Protein AF-A0A1D1ZAL2-F1 (afdb_monomer_lite)

Structure (mmCIF, N/CA/C/O backbone):
data_AF-A0A1D1ZAL2-F1
#
_entry.id   AF-A0A1D1ZAL2-F1
#
loop_
_atom_site.group_PDB
_atom_site.id
_atom_site.type_symbol
_atom_site.label_atom_id
_atom_site.label_alt_id
_atom_site.label_comp_id
_atom_site.label_asym_id
_atom_site.label_entity_id
_atom_site.label_seq_id
_atom_site.pdbx_PDB_ins_code
_atom_site.Cartn_x
_atom_site.Cartn_y
_atom_site.Cartn_z
_atom_site.occupancy
_atom_site.B_iso_or_equiv
_atom_site.auth_seq_id
_atom_site.auth_comp_id
_atom_site.auth_asym_id
_atom_site.auth_atom_id
_atom_site.pdbx_PDB_model_num
ATOM 1 N N . VAL A 1 1 ? 19.089 18.906 -3.669 1.00 56.62 1 VAL A N 1
ATOM 2 C CA . VAL A 1 1 ? 17.842 19.630 -3.315 1.00 56.62 1 VAL A CA 1
ATOM 3 C C . VAL A 1 1 ? 17.630 19.454 -1.830 1.00 56.62 1 VAL A C 1
ATOM 5 O O . VAL A 1 1 ? 17.664 18.319 -1.384 1.00 56.62 1 VAL A O 1
ATOM 8 N N . ASP A 1 2 ? 17.483 20.554 -1.100 1.00 81.75 2 ASP A N 1
ATOM 9 C CA . ASP A 1 2 ? 17.403 20.577 0.362 1.00 81.75 2 ASP A CA 1
ATOM 10 C C . ASP A 1 2 ? 16.220 19.732 0.877 1.00 81.75 2 ASP A C 1
ATOM 12 O O . ASP A 1 2 ? 15.055 20.004 0.561 1.00 81.75 2 ASP A O 1
ATOM 16 N N . GLU A 1 3 ? 16.528 18.649 1.591 1.00 82.50 3 GLU A N 1
ATOM 17 C CA . GLU A 1 3 ? 15.567 17.622 2.006 1.00 82.50 3 GLU A CA 1
ATOM 18 C C . GLU A 1 3 ? 14.551 18.170 3.013 1.00 82.50 3 GLU A C 1
ATOM 20 O O . GLU A 1 3 ? 13.352 17.895 2.911 1.00 82.50 3 GLU A O 1
ATOM 25 N N . ARG A 1 4 ? 15.002 19.064 3.894 1.00 83.44 4 ARG A N 1
ATOM 26 C CA . ARG A 1 4 ? 14.154 19.756 4.865 1.00 83.44 4 ARG A CA 1
ATOM 27 C C . ARG A 1 4 ? 13.119 20.644 4.179 1.00 83.44 4 ARG A C 1
ATOM 29 O O . ARG A 1 4 ? 11.955 20.693 4.572 1.00 83.44 4 ARG A O 1
ATOM 36 N N . ARG A 1 5 ? 13.511 21.307 3.087 1.00 79.12 5 ARG A N 1
ATOM 37 C CA . ARG A 1 5 ? 12.601 22.146 2.292 1.00 79.12 5 ARG A CA 1
ATOM 38 C C . ARG A 1 5 ? 11.545 21.313 1.564 1.00 79.12 5 ARG A C 1
ATOM 40 O O . ARG A 1 5 ? 10.423 21.782 1.385 1.00 79.12 5 ARG A O 1
ATOM 47 N N . ARG A 1 6 ? 11.884 20.088 1.147 1.00 80.62 6 ARG A N 1
ATOM 48 C CA . ARG A 1 6 ? 10.910 19.133 0.592 1.00 80.62 6 ARG A CA 1
ATOM 49 C C . ARG A 1 6 ? 9.926 18.668 1.667 1.00 80.62 6 ARG A C 1
ATOM 51 O O . ARG A 1 6 ? 8.725 18.731 1.420 1.00 80.62 6 ARG A O 1
ATOM 58 N N . ALA A 1 7 ? 10.415 18.320 2.859 1.00 83.62 7 ALA A N 1
ATOM 59 C CA . ALA A 1 7 ? 9.575 17.912 3.988 1.00 83.62 7 ALA A CA 1
ATOM 60 C C . ALA A 1 7 ? 8.588 19.016 4.400 1.00 83.62 7 ALA A C 1
ATOM 62 O O . ALA A 1 7 ? 7.396 18.760 4.549 1.00 83.62 7 ALA A O 1
ATOM 63 N N . ALA A 1 8 ? 9.044 20.269 4.473 1.00 83.94 8 ALA A N 1
ATOM 64 C CA . ALA A 1 8 ? 8.179 21.408 4.781 1.00 83.94 8 ALA A CA 1
ATOM 65 C C . ALA A 1 8 ? 7.080 21.631 3.723 1.00 83.94 8 ALA A C 1
ATOM 67 O O . ALA A 1 8 ? 5.925 21.886 4.068 1.00 83.94 8 ALA A O 1
ATOM 68 N N . LYS A 1 9 ? 7.417 21.499 2.430 1.00 83.12 9 LYS A N 1
ATOM 69 C CA . LYS A 1 9 ? 6.430 21.587 1.340 1.00 83.12 9 LYS A CA 1
ATOM 70 C C . LYS A 1 9 ? 5.388 20.474 1.424 1.00 83.12 9 LYS A C 1
ATOM 72 O O . LYS A 1 9 ? 4.209 20.750 1.229 1.00 83.12 9 LYS A O 1
ATOM 77 N N . PHE A 1 10 ? 5.818 19.255 1.744 1.00 88.38 10 PHE A N 1
ATOM 78 C CA . PHE A 1 10 ? 4.922 18.122 1.958 1.00 88.38 10 PHE A CA 1
ATOM 79 C C . PHE A 1 10 ? 3.934 18.401 3.096 1.00 88.38 10 PHE A C 1
ATOM 81 O O . PHE A 1 10 ? 2.729 18.338 2.877 1.00 88.38 10 PHE A O 1
ATOM 88 N N . VAL A 1 11 ? 4.420 18.810 4.276 1.00 87.38 11 VAL A N 1
ATOM 89 C CA . VAL A 1 11 ? 3.565 19.119 5.439 1.00 87.38 11 VAL A CA 1
ATOM 90 C C . VAL A 1 11 ? 2.537 20.207 5.119 1.00 87.38 11 VAL A C 1
ATOM 92 O O . VAL A 1 11 ? 1.382 20.111 5.532 1.00 87.38 11 VAL A O 1
ATOM 95 N N . TYR A 1 12 ? 2.929 21.235 4.361 1.00 85.88 12 TYR A N 1
ATOM 96 C CA . TYR A 1 12 ? 2.020 22.315 3.975 1.00 85.88 12 TYR A CA 1
ATOM 97 C C . TYR A 1 12 ? 0.866 21.841 3.076 1.00 85.88 12 TYR A C 1
ATOM 99 O O . TYR A 1 12 ? -0.247 22.360 3.207 1.00 85.88 12 TYR A O 1
ATOM 107 N N . GLY A 1 13 ? 1.134 20.856 2.210 1.00 84.69 13 GLY A N 1
ATOM 108 C CA . GLY A 1 13 ? 0.165 20.252 1.293 1.00 84.69 13 GLY A CA 1
ATOM 109 C C . GLY A 1 13 ? -0.825 19.281 1.945 1.00 84.69 13 GLY A C 1
ATOM 110 O O . GLY A 1 13 ? -1.781 18.872 1.297 1.00 84.69 13 GLY A O 1
ATOM 111 N N . LEU A 1 14 ? -0.640 18.922 3.220 1.00 86.88 14 LEU A N 1
ATOM 112 C CA . LEU A 1 14 ? -1.562 18.034 3.930 1.00 86.88 14 LEU A CA 1
ATOM 113 C C . LEU A 1 14 ? -2.869 18.735 4.323 1.00 86.88 14 LEU A C 1
ATOM 115 O O . LEU A 1 14 ? -2.926 19.953 4.525 1.00 86.88 14 LEU A O 1
ATOM 119 N N . SER A 1 15 ? -3.921 17.934 4.516 1.00 84.00 15 SER A N 1
ATOM 120 C CA . SER A 1 15 ? -5.225 18.414 4.981 1.00 84.00 15 SER A CA 1
ATOM 121 C C . SER A 1 15 ? -5.115 19.126 6.335 1.00 84.00 15 SER A C 1
ATOM 123 O O . SER A 1 15 ? -4.311 18.751 7.190 1.00 84.00 15 SER A O 1
ATOM 125 N N . GLY A 1 16 ? -5.951 20.145 6.574 1.00 78.62 16 GLY A N 1
ATOM 126 C CA . GLY A 1 16 ? -5.877 20.967 7.792 1.00 78.62 16 GLY A CA 1
ATOM 127 C C . GLY A 1 16 ? -5.951 20.168 9.103 1.00 78.62 16 GLY A C 1
ATOM 128 O O . GLY A 1 16 ? -5.283 20.525 10.072 1.00 78.62 16 GLY A O 1
ATOM 129 N N . ALA A 1 17 ? -6.696 19.057 9.114 1.00 82.25 17 ALA A N 1
ATOM 130 C CA . ALA A 1 17 ? -6.851 18.172 10.271 1.00 82.25 17 ALA A CA 1
ATOM 131 C C . ALA A 1 17 ? -5.573 17.390 10.633 1.00 82.25 17 ALA A C 1
ATOM 133 O O . ALA A 1 17 ? -5.344 17.078 11.806 1.00 82.25 17 ALA A O 1
ATOM 134 N N . ILE A 1 18 ? -4.747 17.071 9.634 1.00 84.06 18 ILE A N 1
ATOM 135 C CA . ILE A 1 18 ? -3.460 16.386 9.808 1.00 84.06 18 ILE A CA 1
ATOM 136 C C . ILE A 1 18 ? -2.362 17.429 10.019 1.00 84.06 18 ILE A C 1
ATOM 138 O O . ILE A 1 18 ? -1.632 17.379 11.009 1.00 84.06 18 ILE A O 1
ATOM 142 N N . ARG A 1 19 ? -2.313 18.441 9.145 1.00 86.50 19 ARG A N 1
ATOM 143 C CA . ARG A 1 19 ? -1.334 19.530 9.181 1.00 86.50 19 ARG A CA 1
ATOM 144 C C . ARG A 1 19 ? -1.294 20.223 10.537 1.00 86.50 19 ARG A C 1
ATOM 146 O O . ARG A 1 19 ? -0.210 20.454 11.052 1.00 86.50 19 ARG A O 1
ATOM 153 N N . GLY A 1 20 ? -2.447 20.519 11.142 1.00 83.75 20 GLY A N 1
ATOM 154 C CA . GLY A 1 20 ? -2.508 21.214 12.432 1.00 83.75 20 GLY A CA 1
ATOM 155 C C . GLY A 1 20 ? -1.797 20.488 13.581 1.00 83.75 20 GLY A C 1
ATOM 156 O O . GLY A 1 20 ? -1.353 21.144 14.517 1.00 83.75 20 GLY A O 1
ATOM 157 N N . ARG A 1 21 ? -1.657 19.158 13.507 1.00 84.19 21 ARG A N 1
ATOM 158 C CA . ARG A 1 21 ? -1.020 18.354 14.560 1.00 84.19 21 ARG A CA 1
ATOM 159 C C . ARG A 1 21 ? 0.448 18.042 14.302 1.00 84.19 21 ARG A C 1
ATOM 161 O O . ARG A 1 21 ? 1.191 17.858 15.260 1.00 84.19 21 ARG A O 1
ATOM 168 N N . ILE A 1 22 ? 0.871 18.023 13.040 1.00 88.88 22 ILE A N 1
ATOM 169 C CA . ILE A 1 22 ? 2.261 17.710 12.684 1.00 88.88 22 ILE A CA 1
ATOM 170 C C . ILE A 1 22 ? 3.091 18.947 12.320 1.00 88.88 22 ILE A C 1
ATOM 172 O O . ILE A 1 22 ? 4.307 18.901 12.400 1.00 88.88 22 ILE A O 1
ATOM 176 N N . ALA A 1 23 ? 2.472 20.079 11.964 1.00 83.56 23 ALA A N 1
ATOM 177 C CA . ALA A 1 23 ? 3.203 21.295 11.586 1.00 83.56 23 ALA A CA 1
ATOM 178 C C . ALA A 1 23 ? 4.012 21.916 12.739 1.00 83.56 23 ALA A C 1
ATOM 180 O O . ALA A 1 23 ? 4.898 22.728 12.488 1.00 83.56 23 ALA A O 1
ATOM 181 N N . SER A 1 24 ? 3.710 21.550 13.988 1.00 80.75 24 SER A N 1
ATOM 182 C CA . SER A 1 24 ? 4.496 21.922 15.168 1.00 80.75 24 SER A CA 1
ATOM 183 C C . SER A 1 24 ? 5.734 21.042 15.379 1.00 80.75 24 SER A C 1
ATOM 185 O O . SER A 1 24 ? 6.576 21.381 16.207 1.00 80.75 24 SER A O 1
ATOM 187 N N . GLN A 1 25 ? 5.860 19.926 14.653 1.00 84.56 25 GLN A N 1
ATOM 188 C CA . GLN A 1 25 ? 7.014 19.034 14.715 1.00 84.56 25 GLN A CA 1
ATOM 189 C C . GLN A 1 25 ? 8.068 19.469 13.681 1.00 84.56 25 GLN A C 1
ATOM 191 O O . GLN A 1 25 ? 7.743 19.779 12.534 1.00 84.56 25 GLN A O 1
ATOM 196 N N . ASP A 1 26 ? 9.347 19.494 14.072 1.00 80.81 26 ASP A N 1
ATOM 197 C CA . ASP A 1 26 ? 10.441 19.789 13.138 1.00 80.81 26 ASP A CA 1
ATOM 198 C C . ASP A 1 26 ? 10.817 18.531 12.345 1.00 80.81 26 ASP A C 1
ATOM 200 O O . ASP A 1 26 ? 11.386 17.574 12.877 1.00 80.81 26 ASP A O 1
ATOM 204 N N . HIS A 1 27 ? 10.503 18.529 11.051 1.00 85.88 27 HIS A N 1
ATOM 205 C CA . HIS A 1 27 ? 10.801 17.413 10.160 1.00 85.88 27 HIS A CA 1
ATOM 206 C C . HIS A 1 27 ? 12.023 17.722 9.294 1.00 85.88 27 HIS A C 1
ATOM 208 O O . HIS A 1 27 ? 11.952 18.462 8.312 1.00 85.88 27 HIS A O 1
ATOM 214 N N . GLN A 1 28 ? 13.155 17.111 9.645 1.00 84.50 28 GLN A N 1
ATOM 215 C CA . GLN A 1 28 ? 14.410 17.253 8.896 1.00 84.50 28 GLN A CA 1
ATOM 216 C C . GLN A 1 28 ? 14.435 16.423 7.605 1.00 84.50 28 GLN A C 1
ATOM 218 O O . GLN A 1 28 ? 15.148 16.769 6.667 1.00 84.50 28 GLN A O 1
ATOM 223 N N . THR A 1 29 ? 13.636 15.355 7.540 1.00 86.12 29 THR A N 1
ATOM 224 C CA . THR A 1 29 ? 13.583 14.425 6.405 1.00 86.12 29 THR A CA 1
ATOM 225 C C . THR A 1 29 ? 12.154 14.207 5.931 1.00 86.12 29 THR A C 1
ATOM 227 O O . THR A 1 29 ? 11.197 14.291 6.708 1.00 86.12 29 THR A O 1
ATOM 230 N N . MET A 1 30 ? 12.008 13.862 4.650 1.00 79.06 30 MET A N 1
ATOM 231 C CA . MET A 1 30 ? 10.710 13.486 4.075 1.00 79.06 30 MET A CA 1
ATOM 232 C C . MET A 1 30 ? 10.107 12.286 4.805 1.00 79.06 30 MET A C 1
ATOM 234 O O . MET A 1 30 ? 8.924 12.283 5.128 1.00 79.06 30 MET A O 1
ATOM 238 N N . ALA A 1 31 ? 10.936 11.296 5.135 1.00 72.94 31 ALA A N 1
ATOM 239 C CA . ALA A 1 31 ? 10.493 10.098 5.834 1.00 72.94 31 ALA A CA 1
ATOM 240 C C . ALA A 1 31 ? 9.928 10.411 7.233 1.00 72.94 31 ALA A C 1
ATOM 242 O O . ALA A 1 31 ? 8.955 9.790 7.652 1.00 72.94 31 ALA A O 1
ATOM 243 N N . SER A 1 32 ? 10.497 11.394 7.946 1.00 85.69 32 SER A N 1
ATOM 244 C CA . SER A 1 32 ? 9.961 11.858 9.234 1.00 85.69 32 SER A CA 1
ATOM 245 C C . SER A 1 32 ? 8.571 12.481 9.075 1.00 85.69 32 SER A C 1
ATOM 247 O O . SER A 1 32 ? 7.641 12.094 9.782 1.00 85.69 32 SER A O 1
ATOM 249 N N . ALA A 1 33 ? 8.411 13.381 8.099 1.00 84.81 33 ALA A N 1
ATOM 250 C CA . ALA A 1 33 ? 7.136 14.044 7.836 1.00 84.81 33 ALA A CA 1
ATOM 251 C C . ALA A 1 33 ? 6.039 13.059 7.394 1.00 84.81 33 ALA A C 1
ATOM 253 O O . ALA A 1 33 ? 4.906 13.149 7.862 1.00 84.81 33 ALA A O 1
ATOM 254 N N . VAL A 1 34 ? 6.378 12.091 6.534 1.00 82.31 34 VAL A N 1
ATOM 255 C CA . VAL A 1 34 ? 5.445 11.055 6.062 1.00 82.31 34 VAL A CA 1
ATOM 256 C C . VAL A 1 34 ? 5.002 10.155 7.213 1.00 82.31 34 VAL A C 1
ATOM 258 O O . VAL A 1 34 ? 3.803 9.956 7.387 1.00 82.31 34 VAL A O 1
ATOM 261 N N . ARG A 1 35 ? 5.931 9.668 8.049 1.00 79.88 35 ARG A N 1
ATOM 262 C CA . ARG A 1 35 ? 5.577 8.849 9.222 1.00 79.88 35 ARG A CA 1
ATOM 263 C C . ARG A 1 35 ? 4.653 9.596 10.181 1.00 79.88 35 ARG A C 1
ATOM 265 O O . ARG A 1 35 ? 3.646 9.039 10.603 1.00 79.88 35 ARG A O 1
ATOM 272 N N . ALA A 1 36 ? 4.956 10.858 10.488 1.00 83.88 36 ALA A N 1
ATOM 273 C CA . ALA A 1 36 ? 4.128 11.670 11.378 1.00 83.88 36 ALA A CA 1
ATOM 274 C C . ALA A 1 36 ? 2.723 11.917 10.804 1.00 83.88 36 ALA A C 1
ATOM 276 O O . ALA A 1 36 ? 1.732 11.754 11.515 1.00 83.88 36 ALA A O 1
ATOM 277 N N . ALA A 1 37 ? 2.623 12.257 9.515 1.00 85.50 37 ALA A N 1
ATOM 278 C CA . ALA A 1 37 ? 1.341 12.433 8.834 1.00 85.50 37 ALA A CA 1
ATOM 279 C C . ALA A 1 37 ? 0.495 11.152 8.869 1.00 85.50 37 ALA A C 1
ATOM 281 O O . ALA A 1 37 ? -0.698 11.198 9.158 1.00 85.50 37 ALA A O 1
ATOM 282 N N . CYS A 1 38 ? 1.141 10.015 8.635 1.00 84.38 38 CYS A N 1
ATOM 283 C CA . CYS A 1 38 ? 0.515 8.705 8.590 1.00 84.38 38 CYS A CA 1
ATOM 284 C C . CYS A 1 38 ? -0.023 8.259 9.958 1.00 84.38 38 CYS A C 1
ATOM 286 O O . CYS A 1 38 ? -1.191 7.893 10.078 1.00 84.38 38 CYS A O 1
ATOM 288 N N . LEU A 1 39 ? 0.787 8.382 11.020 1.00 85.06 39 LEU A N 1
ATOM 289 C CA . LEU A 1 39 ? 0.327 8.154 12.396 1.00 85.06 39 LEU A CA 1
ATOM 290 C C . LEU A 1 39 ? -0.869 9.048 12.728 1.00 85.06 39 LEU A C 1
ATOM 292 O O . LEU A 1 39 ? -1.824 8.624 13.379 1.00 85.06 39 LEU A O 1
ATOM 296 N N . GLN A 1 40 ? -0.843 10.290 12.243 1.00 86.50 40 GLN A N 1
ATOM 297 C CA . GLN A 1 40 ? -1.907 11.230 12.527 1.00 86.50 40 GLN A CA 1
ATOM 298 C C . GLN A 1 40 ? -3.223 10.908 11.809 1.00 86.50 40 GLN A C 1
ATOM 300 O O . GLN A 1 40 ? -4.292 11.195 12.358 1.00 86.50 40 GLN A O 1
ATOM 305 N N . GLU A 1 41 ? -3.147 10.323 10.614 1.00 84.75 41 GLU A N 1
ATOM 306 C CA . GLU A 1 41 ? -4.288 9.814 9.853 1.00 84.75 41 GLU A CA 1
ATOM 307 C C . GLU A 1 41 ? -4.919 8.596 10.538 1.00 84.75 41 GLU A C 1
ATOM 309 O O . GLU A 1 41 ? -6.136 8.573 10.714 1.00 84.75 41 GLU A O 1
ATOM 314 N N . ILE A 1 42 ? -4.109 7.654 11.036 1.00 81.75 42 ILE A N 1
ATOM 315 C CA . ILE A 1 42 ? -4.593 6.502 11.819 1.00 81.75 42 ILE A CA 1
ATOM 316 C C . ILE A 1 42 ? -5.413 6.979 13.027 1.00 81.75 42 ILE A C 1
ATOM 318 O O . ILE A 1 42 ? -6.542 6.537 13.235 1.00 81.75 42 ILE A O 1
ATOM 322 N N . GLU A 1 43 ? -4.897 7.949 13.784 1.00 83.69 43 GLU A N 1
ATOM 323 C CA . GLU A 1 43 ? -5.605 8.516 14.938 1.00 83.69 43 GLU A CA 1
ATOM 324 C C . GLU A 1 43 ? -6.892 9.268 14.545 1.00 83.69 43 GLU A C 1
ATOM 326 O O . GLU A 1 43 ? -7.861 9.273 15.304 1.00 83.69 43 GLU A O 1
ATOM 331 N N . LEU A 1 44 ? -6.952 9.888 13.355 1.00 82.94 44 LEU A N 1
ATOM 332 C CA . LEU A 1 44 ? -8.205 10.469 12.844 1.00 82.94 44 LEU A CA 1
ATOM 333 C C . LEU A 1 44 ? -9.253 9.401 12.560 1.00 82.94 44 LEU A C 1
ATOM 335 O O . LEU A 1 44 ? -10.417 9.604 12.903 1.00 82.94 44 LEU A O 1
ATOM 339 N N . VAL A 1 45 ? -8.851 8.303 11.922 1.00 82.31 45 VAL A N 1
ATOM 340 C CA . VAL A 1 45 ? -9.752 7.196 11.588 1.00 82.31 45 VAL A CA 1
ATOM 341 C C . VAL A 1 45 ? -10.307 6.579 12.870 1.00 82.31 45 VAL A C 1
ATOM 343 O O . VAL A 1 45 ? -11.526 6.528 13.029 1.00 82.31 45 VAL A O 1
ATOM 346 N N . ARG A 1 46 ? -9.437 6.249 13.835 1.00 81.38 46 ARG A N 1
ATOM 347 C CA . ARG A 1 46 ? -9.840 5.713 15.148 1.00 81.38 46 ARG A CA 1
ATOM 348 C C . ARG A 1 46 ? -10.826 6.631 15.868 1.00 81.38 46 ARG A C 1
ATOM 350 O O . ARG A 1 46 ? -11.884 6.190 16.306 1.00 81.38 46 ARG A O 1
ATOM 357 N N . PHE A 1 47 ? -10.526 7.929 15.922 1.00 81.00 47 PHE A N 1
ATOM 358 C CA . PHE A 1 47 ? -11.408 8.905 16.560 1.00 81.00 47 PHE A CA 1
ATOM 359 C C . PHE A 1 47 ? -12.778 9.006 15.866 1.00 81.00 47 PHE A C 1
ATOM 361 O O . PHE A 1 47 ? -13.806 9.182 16.519 1.00 81.00 47 PHE A O 1
ATOM 368 N N . GLN A 1 48 ? -12.833 8.891 14.537 1.00 79.81 48 GLN A N 1
ATOM 369 C CA . GLN A 1 48 ? -14.105 8.880 13.812 1.00 79.81 48 GLN A CA 1
ATOM 370 C C . GLN A 1 48 ? -14.914 7.605 14.073 1.00 79.81 48 GLN A C 1
ATOM 372 O O . GLN A 1 48 ? -16.136 7.686 14.201 1.00 79.81 48 GLN A O 1
ATOM 377 N N . GLU A 1 49 ? -14.263 6.446 14.164 1.00 77.00 49 GLU A N 1
ATOM 378 C CA . GLU A 1 49 ? -14.909 5.173 14.500 1.00 77.00 49 GLU A CA 1
ATOM 379 C C . GLU A 1 49 ? -15.486 5.182 15.920 1.00 77.00 49 GLU A C 1
ATOM 381 O O . GLU A 1 49 ? -16.648 4.815 16.111 1.00 77.00 49 GLU A O 1
ATOM 386 N N . GLU A 1 50 ? -14.747 5.708 16.900 1.00 76.62 50 GLU A N 1
ATOM 387 C CA . GLU A 1 50 ? -15.244 5.900 18.269 1.00 76.62 50 GLU A CA 1
ATOM 388 C C . GLU A 1 50 ? -16.474 6.819 18.310 1.00 76.62 50 GLU A C 1
ATOM 390 O O . GLU A 1 50 ? -17.456 6.527 19.001 1.00 76.62 50 GLU A O 1
ATOM 395 N N . ARG A 1 51 ? -16.488 7.903 17.520 1.00 76.00 51 ARG A N 1
ATOM 396 C CA . ARG A 1 51 ? -17.663 8.791 17.412 1.00 76.00 51 ARG A CA 1
ATOM 397 C C . ARG A 1 51 ? -18.865 8.121 16.749 1.00 76.00 51 ARG A C 1
ATOM 399 O O . ARG A 1 51 ? -19.993 8.384 17.158 1.00 76.00 51 ARG A O 1
ATOM 406 N N . LYS A 1 52 ? -18.645 7.251 15.760 1.00 73.25 52 LYS A N 1
ATOM 407 C CA . LYS A 1 52 ? -19.714 6.462 15.119 1.00 73.25 52 LYS A CA 1
ATOM 408 C C . LYS A 1 52 ? -20.276 5.395 16.062 1.00 73.25 52 LYS A C 1
ATOM 410 O O . LYS A 1 52 ? -21.479 5.170 16.064 1.00 73.25 52 LYS A O 1
ATOM 415 N N . SER A 1 53 ? -19.429 4.784 16.890 1.00 64.06 53 SER A N 1
ATOM 416 C CA . SER A 1 53 ? -19.829 3.783 17.889 1.00 64.06 53 SER A CA 1
ATOM 417 C C . SER A 1 53 ? -20.610 4.397 19.062 1.00 64.06 53 SER A C 1
ATOM 419 O O . SER A 1 53 ? -21.572 3.814 19.564 1.00 64.06 53 SER A O 1
ATOM 421 N N . THR A 1 54 ? -20.249 5.618 19.469 1.00 62.25 54 THR A N 1
ATOM 422 C CA . THR A 1 54 ? -20.905 6.343 20.573 1.00 62.25 54 THR A CA 1
ATOM 423 C C . THR A 1 54 ? -22.182 7.085 20.159 1.00 62.25 54 THR A C 1
ATOM 425 O O . THR A 1 54 ? -23.027 7.363 21.012 1.00 62.25 54 THR A O 1
ATOM 428 N N . GLN A 1 55 ? -22.398 7.351 18.865 1.00 57.25 55 GLN A N 1
ATOM 429 C CA . GLN A 1 55 ? -23.666 7.872 18.342 1.00 57.25 55 GLN A CA 1
ATOM 430 C C . GLN A 1 55 ? -24.707 6.756 18.147 1.00 57.25 55 GLN A C 1
ATOM 432 O O . GLN A 1 55 ? -25.074 6.402 17.028 1.00 57.25 55 GLN A O 1
ATOM 437 N N . LYS A 1 56 ? -25.268 6.241 19.248 1.00 50.44 56 LYS A N 1
ATOM 438 C CA . LYS A 1 56 ? -26.625 5.672 19.189 1.00 50.44 56 LYS A CA 1
ATOM 439 C C . LYS A 1 56 ? -27.632 6.830 19.070 1.00 50.44 56 LYS A C 1
ATOM 441 O O . LYS A 1 56 ? -27.525 7.778 19.851 1.00 50.44 56 LYS A O 1
ATOM 446 N N . PRO A 1 57 ? -28.605 6.794 18.139 1.00 47.44 57 PRO A N 1
ATOM 447 C CA . PRO A 1 57 ? -29.636 7.823 18.061 1.00 47.44 57 PRO A CA 1
ATOM 448 C C . PRO A 1 57 ? -30.501 7.768 19.323 1.00 47.44 57 PRO A C 1
ATOM 450 O O . PRO A 1 57 ? -31.162 6.763 19.577 1.00 47.44 57 PRO A O 1
ATOM 453 N N . TYR A 1 58 ? -30.506 8.838 20.117 1.00 39.12 58 TYR A N 1
ATOM 454 C CA . TYR A 1 58 ? -31.541 9.026 21.130 1.00 39.12 58 TYR A CA 1
ATOM 455 C C . TYR A 1 58 ? -32.858 9.380 20.422 1.00 39.12 58 TYR A C 1
ATOM 457 O O . TYR A 1 58 ? -32.881 10.340 19.645 1.00 39.12 58 TYR A O 1
ATOM 465 N N . PRO A 1 59 ? -33.960 8.647 20.660 1.00 50.53 59 PRO A N 1
ATOM 466 C CA . PRO A 1 59 ? -35.257 9.030 20.140 1.00 50.53 59 PRO A CA 1
ATOM 467 C C . PRO A 1 59 ? -35.841 10.136 21.026 1.00 50.53 59 PRO A C 1
ATOM 469 O O . PRO A 1 59 ? -36.136 9.921 22.196 1.00 50.53 59 PRO A O 1
ATOM 472 N N . GLY A 1 60 ? -36.024 11.314 20.430 1.00 46.66 60 GLY A N 1
ATOM 473 C CA . GLY A 1 60 ? -36.870 12.380 20.956 1.00 46.66 60 GLY A CA 1
ATOM 474 C C . GLY A 1 60 ? -36.204 13.317 21.964 1.00 46.66 60 GLY A C 1
ATOM 475 O O . GLY A 1 60 ? -36.046 12.988 23.130 1.00 46.66 60 GLY A O 1
ATOM 476 N N . SER A 1 61 ? -35.949 14.554 21.540 1.00 35.34 61 SER A N 1
ATOM 477 C CA . SER A 1 61 ? -36.612 15.688 22.185 1.00 35.34 61 SER A CA 1
ATOM 478 C C . SER A 1 61 ? -36.518 16.930 21.306 1.00 35.34 61 SER A C 1
ATOM 480 O O . SER A 1 61 ? -35.445 17.361 20.889 1.00 35.34 61 SER A O 1
ATOM 482 N N . SER A 1 62 ? -37.685 17.489 21.020 1.00 46.12 62 SER A N 1
ATOM 483 C CA . SER A 1 62 ? -37.879 18.839 20.518 1.00 46.12 62 SER A CA 1
ATOM 484 C C . SER A 1 62 ? -37.229 19.859 21.452 1.00 46.12 62 SER A C 1
ATOM 486 O O . SER A 1 62 ? -37.549 19.901 22.639 1.00 46.12 62 SER A O 1
ATOM 488 N N . SER A 1 63 ? -36.398 20.748 20.919 1.00 37.44 63 SER A N 1
ATOM 489 C CA . SER A 1 63 ? -36.118 22.021 21.577 1.00 37.44 63 SER A CA 1
ATOM 490 C C . SER A 1 63 ? -35.814 23.078 20.528 1.00 37.44 63 SER A C 1
ATOM 492 O O . SER A 1 63 ? -34.742 23.126 19.926 1.00 37.44 63 SER A O 1
ATOM 494 N N . SER A 1 64 ? -36.833 23.897 20.292 1.00 46.62 64 SER A N 1
ATOM 495 C CA . SER A 1 64 ? -36.764 25.173 19.606 1.00 46.62 64 SER A CA 1
ATOM 496 C C . SER A 1 64 ? -35.664 26.043 20.204 1.00 46.62 64 SER A C 1
ATOM 498 O O . SER A 1 64 ? -35.730 26.389 21.380 1.00 46.62 64 SER A O 1
ATOM 500 N N . GLN A 1 65 ? -34.721 26.492 19.379 1.00 51.81 65 GLN A N 1
ATOM 501 C CA . GLN A 1 65 ? -34.027 27.751 19.631 1.00 51.81 65 GLN A CA 1
ATOM 502 C C . GLN A 1 65 ? -34.002 28.598 18.365 1.00 51.81 65 GLN A C 1
ATOM 504 O O . GLN A 1 65 ? -33.151 28.485 17.484 1.00 51.81 65 GLN A O 1
ATOM 509 N N . ASP A 1 66 ? -35.017 29.453 18.335 1.00 46.62 66 ASP A N 1
ATOM 510 C CA . ASP A 1 66 ? -35.075 30.760 17.707 1.00 46.62 66 ASP A CA 1
ATOM 511 C C . ASP A 1 66 ? -33.694 31.435 17.609 1.00 46.62 66 ASP A C 1
ATOM 513 O O . ASP A 1 66 ? -33.103 31.854 18.607 1.00 46.62 66 ASP A O 1
ATOM 517 N N . ARG A 1 67 ? -33.191 31.605 16.382 1.00 48.56 67 ARG A N 1
ATOM 518 C CA . ARG A 1 67 ? -32.236 32.670 16.048 1.00 48.56 67 ARG A CA 1
ATOM 519 C C . ARG A 1 67 ? -32.664 33.356 14.762 1.00 48.56 67 ARG A C 1
ATOM 521 O O . ARG A 1 67 ? -32.118 33.171 13.679 1.00 48.56 67 ARG A O 1
ATOM 528 N N . LYS A 1 68 ? -33.664 34.211 14.924 1.00 41.75 68 LYS A N 1
ATOM 529 C CA . LYS A 1 68 ? -34.069 35.243 13.976 1.00 41.75 68 LYS A CA 1
ATOM 530 C C . LYS A 1 68 ? -32.947 36.276 13.802 1.00 41.75 68 LYS A C 1
ATOM 532 O O . LYS A 1 68 ? -32.775 37.123 14.673 1.00 41.75 68 LYS A O 1
ATOM 537 N N . ARG A 1 69 ? -32.247 36.305 12.654 1.00 37.25 69 ARG A N 1
ATOM 538 C CA . ARG A 1 69 ? -31.753 37.583 12.089 1.00 37.25 69 ARG A CA 1
ATOM 539 C C . ARG A 1 69 ? -31.463 37.556 10.577 1.00 37.25 69 ARG A C 1
ATOM 541 O O . ARG A 1 69 ? -30.373 37.220 10.144 1.00 37.25 69 ARG A O 1
ATOM 548 N N . LYS A 1 70 ? -32.449 38.103 9.851 1.00 36.31 70 LYS A N 1
ATOM 549 C CA . LYS A 1 70 ? -32.364 39.003 8.678 1.00 36.31 70 LYS A CA 1
ATOM 550 C C . LYS A 1 70 ? -31.931 38.422 7.323 1.00 36.31 70 LYS A C 1
ATOM 552 O O . LYS A 1 70 ? -30.790 38.549 6.901 1.00 36.31 70 LYS A O 1
ATOM 557 N N . GLN A 1 71 ? -32.942 37.969 6.580 1.00 40.66 71 GLN A N 1
ATOM 558 C CA . GLN A 1 71 ? -32.987 38.038 5.118 1.00 40.66 71 GLN A CA 1
ATOM 559 C C . GLN A 1 71 ? -33.205 39.490 4.651 1.00 40.66 71 GLN A C 1
ATOM 561 O O . GLN A 1 71 ? -33.983 40.232 5.259 1.00 40.66 71 GLN A O 1
ATOM 566 N N . LYS A 1 72 ? -32.590 39.863 3.525 1.00 33.47 72 LYS A N 1
ATOM 567 C CA . LYS A 1 72 ? -33.190 40.793 2.559 1.00 33.47 72 LYS A CA 1
ATOM 568 C C . LYS A 1 72 ? -33.022 40.238 1.132 1.00 33.47 72 LYS A C 1
ATOM 570 O O . LYS A 1 72 ? -32.054 39.517 0.901 1.00 33.47 72 LYS A O 1
ATOM 575 N N . PRO A 1 73 ? -33.962 40.528 0.215 1.00 44.19 73 PRO A N 1
ATOM 576 C CA . PRO A 1 73 ? -34.248 39.686 -0.946 1.00 44.19 73 PRO A CA 1
ATOM 577 C C . PRO A 1 73 ? -33.853 40.332 -2.283 1.00 44.19 73 PRO A C 1
ATOM 579 O O . PRO A 1 73 ? -33.899 41.550 -2.410 1.00 44.19 73 PRO A O 1
ATOM 582 N N . THR A 1 74 ? -33.567 39.513 -3.297 1.00 34.91 74 THR A N 1
ATOM 583 C CA . THR A 1 74 ? -33.752 39.815 -4.736 1.00 34.91 74 THR A CA 1
ATOM 584 C C . THR A 1 74 ? -34.000 38.469 -5.442 1.00 34.91 74 THR A C 1
ATOM 586 O O . THR A 1 74 ? -33.227 37.537 -5.273 1.00 34.91 74 THR A O 1
ATOM 589 N N . ALA A 1 75 ? -35.239 38.178 -5.846 1.00 34.06 75 ALA A N 1
ATOM 590 C CA . ALA A 1 75 ? -35.869 38.465 -7.144 1.00 34.06 75 ALA A CA 1
ATOM 591 C C . ALA A 1 75 ? -35.636 37.353 -8.207 1.00 34.06 75 ALA A C 1
ATOM 593 O O . ALA A 1 75 ? -34.585 37.255 -8.825 1.00 34.06 75 ALA A O 1
ATOM 594 N N . VAL A 1 76 ? -36.686 36.528 -8.341 1.00 31.94 76 VAL A N 1
ATOM 595 C CA . VAL A 1 76 ? -37.158 35.608 -9.415 1.00 31.94 76 VAL A CA 1
ATOM 596 C C . VAL A 1 76 ? -36.827 36.149 -10.833 1.00 31.94 76 VAL A C 1
ATOM 598 O O . VAL A 1 76 ? -36.885 37.361 -11.000 1.00 31.94 76 VAL A O 1
ATOM 601 N N . ALA A 1 77 ? -36.456 35.420 -11.906 1.00 36.25 77 ALA A N 1
ATOM 602 C CA . ALA A 1 77 ? -36.937 34.185 -12.582 1.00 36.25 77 ALA A CA 1
ATOM 603 C C . ALA A 1 77 ? -35.961 33.817 -13.756 1.00 36.25 77 ALA A C 1
ATOM 605 O O . ALA A 1 77 ? -34.992 34.556 -13.928 1.00 36.25 77 ALA A O 1
ATOM 606 N N . PRO A 1 78 ? -36.248 32.895 -14.716 1.00 48.31 78 PRO A N 1
ATOM 607 C CA . PRO A 1 78 ? -36.935 31.587 -14.732 1.00 48.31 78 PRO A CA 1
ATOM 608 C C . PRO A 1 78 ? -36.000 30.442 -15.260 1.00 48.31 78 PRO A C 1
ATOM 610 O O . PRO A 1 78 ? -34.844 30.702 -15.598 1.00 48.31 78 PRO A O 1
ATOM 613 N N . PRO A 1 79 ? -36.442 29.162 -15.338 1.00 41.16 79 PRO A N 1
ATOM 614 C CA . PRO A 1 79 ? -35.555 28.038 -15.643 1.00 41.16 79 PRO A CA 1
ATOM 615 C C . PRO A 1 79 ? -35.417 27.804 -17.154 1.00 41.16 79 PRO A C 1
ATOM 617 O O . PRO A 1 79 ? -36.407 27.625 -17.861 1.00 41.16 79 PRO A O 1
ATOM 620 N N . ALA A 1 80 ? -34.178 27.736 -17.642 1.00 38.25 80 ALA A N 1
ATOM 621 C CA . ALA A 1 80 ? -33.871 27.259 -18.986 1.00 38.25 80 ALA A CA 1
ATOM 622 C C . ALA A 1 80 ? -33.395 25.804 -18.920 1.00 38.25 80 ALA A C 1
ATOM 624 O O . ALA A 1 80 ? -32.366 25.483 -18.323 1.00 38.25 80 ALA A O 1
ATOM 625 N N . GLN A 1 81 ? -34.184 24.936 -19.545 1.00 52.75 81 GLN A N 1
ATOM 626 C CA . GLN A 1 81 ? -33.894 23.535 -19.815 1.00 52.75 81 GLN A CA 1
ATOM 627 C C . GLN A 1 81 ? -32.493 23.382 -20.425 1.00 52.75 81 GLN A C 1
ATOM 629 O O . GLN A 1 81 ? -32.216 23.904 -21.504 1.00 52.75 81 GLN A O 1
ATOM 634 N N . ARG A 1 82 ? -31.615 22.623 -19.766 1.00 38.75 82 ARG A N 1
ATOM 635 C CA . ARG A 1 82 ? -30.430 22.055 -20.410 1.00 38.75 82 ARG A CA 1
ATOM 636 C C . ARG A 1 82 ? -30.484 20.547 -20.274 1.00 38.75 82 ARG A C 1
ATOM 638 O O . ARG A 1 82 ? -30.426 19.988 -19.185 1.00 38.75 82 ARG A O 1
ATOM 645 N N . GLN A 1 83 ? -30.693 19.941 -21.432 1.00 39.72 83 GLN A N 1
ATOM 646 C CA . GLN A 1 83 ? -30.753 18.516 -21.679 1.00 39.72 83 GLN A CA 1
ATOM 647 C C . GLN A 1 83 ? -29.481 17.843 -21.152 1.00 39.72 83 GLN A C 1
ATOM 649 O O . GLN A 1 83 ? -28.369 18.304 -21.409 1.00 39.72 83 GLN A O 1
ATOM 654 N N . ALA A 1 84 ? -29.662 16.744 -20.422 1.00 38.25 84 ALA A N 1
ATOM 655 C CA . ALA A 1 84 ? -28.589 15.826 -20.093 1.00 38.25 84 ALA A CA 1
ATOM 656 C C . ALA A 1 84 ? -28.149 15.123 -21.383 1.00 38.25 84 ALA A C 1
ATOM 658 O O . ALA A 1 84 ? -28.842 14.243 -21.891 1.00 38.25 84 ALA A O 1
ATOM 659 N N . VAL A 1 85 ? -27.005 15.527 -21.929 1.00 39.28 85 VAL A N 1
ATOM 660 C CA . VAL A 1 85 ? -26.307 14.744 -22.950 1.00 39.28 85 VAL A CA 1
ATOM 661 C C . VAL A 1 85 ? -25.569 13.630 -22.216 1.00 39.28 85 VAL A C 1
ATOM 663 O O . VAL A 1 85 ? -24.526 13.839 -21.604 1.00 39.28 85 VAL A O 1
ATOM 666 N N . VAL A 1 86 ? -26.180 12.450 -22.216 1.00 47.31 86 VAL A N 1
ATOM 667 C CA . VAL A 1 86 ? -25.552 11.185 -21.828 1.00 47.31 86 VAL A CA 1
ATOM 668 C C . VAL A 1 86 ? -24.356 10.949 -22.761 1.00 47.31 86 VAL A C 1
ATOM 670 O O . VAL A 1 86 ? -24.562 10.923 -23.977 1.00 47.31 86 VAL A O 1
ATOM 673 N N . PRO A 1 87 ? -23.122 10.744 -22.268 1.00 40.44 87 PRO A N 1
ATOM 674 C CA . PRO A 1 87 ? -22.067 10.207 -23.109 1.00 40.44 87 PRO A CA 1
ATOM 675 C C . PRO A 1 87 ? -22.385 8.727 -23.337 1.00 40.44 87 PRO A C 1
ATOM 677 O O . PRO A 1 87 ? -22.282 7.896 -22.434 1.00 40.44 87 PRO A O 1
ATOM 680 N N . VAL A 1 88 ? -22.836 8.399 -24.545 1.00 45.44 88 VAL A N 1
ATOM 681 C CA . VAL A 1 88 ? -23.013 7.019 -24.997 1.00 45.44 88 VAL A CA 1
ATOM 682 C C . VAL A 1 88 ? -21.629 6.371 -25.066 1.00 45.44 88 VAL A C 1
ATOM 684 O O . VAL A 1 88 ? -20.817 6.720 -25.920 1.00 45.44 88 VAL A O 1
ATOM 687 N N . ALA A 1 89 ? -21.351 5.426 -24.166 1.00 48.19 89 ALA A N 1
ATOM 688 C CA . ALA A 1 89 ? -20.215 4.518 -24.308 1.00 48.19 89 ALA A CA 1
ATOM 689 C C . ALA A 1 89 ? -20.315 3.777 -25.659 1.00 48.19 89 ALA A C 1
ATOM 691 O O . ALA A 1 89 ? -21.431 3.422 -26.054 1.00 48.19 89 ALA A O 1
ATOM 692 N N . PRO A 1 90 ? -19.205 3.500 -26.370 1.00 51.56 90 PRO A N 1
ATOM 693 C CA . PRO A 1 90 ? -19.254 2.755 -27.622 1.00 51.56 90 PRO A CA 1
ATOM 694 C C . PRO A 1 90 ? -19.724 1.321 -27.341 1.00 51.56 90 PRO A C 1
ATOM 696 O O . PRO A 1 90 ? -18.975 0.444 -26.915 1.00 51.56 90 PRO A O 1
ATOM 699 N N . GLN A 1 91 ? -21.017 1.087 -27.553 1.00 57.66 91 GLN A N 1
ATOM 700 C CA . GLN A 1 91 ? -21.656 -0.218 -27.463 1.00 57.66 91 GLN A CA 1
ATOM 701 C C . GLN A 1 91 ? -21.190 -1.060 -28.659 1.00 57.66 91 GLN A C 1
ATOM 703 O O . GLN A 1 91 ? -21.885 -1.129 -29.671 1.00 57.66 91 GLN A O 1
ATOM 708 N N . HIS A 1 92 ? -20.014 -1.695 -28.578 1.00 62.53 92 HIS A N 1
ATOM 709 C CA . HIS A 1 92 ? -19.591 -2.639 -29.618 1.00 62.53 92 HIS A CA 1
ATOM 710 C C . HIS A 1 92 ? -20.695 -3.693 -29.825 1.00 62.53 92 HIS A C 1
ATOM 712 O O . HIS A 1 92 ? -21.208 -4.226 -28.828 1.00 62.53 92 HIS A O 1
ATOM 718 N N . PRO A 1 93 ? -21.110 -3.970 -31.076 1.00 67.50 93 PRO A N 1
ATOM 719 C CA . PRO A 1 93 ? -22.221 -4.871 -31.347 1.00 67.50 93 PRO A CA 1
ATOM 720 C C . PRO A 1 93 ? -21.926 -6.270 -30.798 1.00 67.50 93 PRO A C 1
ATOM 722 O O . PRO A 1 93 ? -20.788 -6.742 -30.800 1.00 67.50 93 PRO A O 1
ATOM 725 N N . VAL A 1 94 ? -22.964 -6.929 -30.280 1.00 65.38 94 VAL A N 1
ATOM 726 C CA . VAL A 1 94 ? -22.868 -8.326 -29.842 1.00 65.38 94 VAL A CA 1
ATOM 727 C C . VAL A 1 94 ? -22.578 -9.174 -31.074 1.00 65.38 94 VAL A C 1
ATOM 729 O O . VAL A 1 94 ? -23.306 -9.097 -32.060 1.00 65.38 94 VAL A O 1
ATOM 732 N N . CYS A 1 95 ? -21.513 -9.973 -31.033 1.00 69.56 95 CYS A N 1
ATOM 733 C CA . CYS A 1 95 ? -21.174 -10.824 -32.161 1.00 69.56 95 CYS A CA 1
ATOM 734 C C . CYS A 1 95 ? -22.251 -11.910 -32.340 1.00 69.56 95 CYS A C 1
ATOM 736 O O . CYS A 1 95 ? -22.464 -12.702 -31.412 1.00 69.56 95 CYS A O 1
ATOM 738 N N . PRO A 1 96 ? -22.887 -12.017 -33.522 1.00 65.19 96 PRO A N 1
ATOM 739 C CA . PRO A 1 96 ? -23.961 -12.981 -33.764 1.00 65.19 96 PRO A CA 1
ATOM 740 C C . PRO A 1 96 ? -23.493 -14.444 -33.703 1.00 65.19 96 PRO A C 1
ATOM 742 O O . PRO A 1 96 ? -24.313 -15.339 -33.538 1.00 65.19 96 PRO A O 1
ATOM 745 N N . GLN A 1 97 ? -22.185 -14.707 -33.794 1.00 63.72 97 GLN A N 1
ATOM 746 C CA . GLN A 1 97 ? -21.631 -16.067 -33.809 1.00 63.72 97 GLN A CA 1
ATOM 747 C C . GLN A 1 97 ? -21.205 -16.582 -32.427 1.00 63.72 97 GLN A C 1
ATOM 749 O O . GLN A 1 97 ? -21.043 -17.787 -32.240 1.00 63.72 97 GLN A O 1
ATOM 754 N N . CYS A 1 98 ? -21.010 -15.700 -31.439 1.00 70.38 98 CYS A N 1
ATOM 755 C CA . CYS A 1 98 ? -20.562 -16.108 -30.102 1.00 70.38 98 CYS A CA 1
ATOM 756 C C . CYS A 1 98 ? -21.336 -15.493 -28.936 1.00 70.38 98 CYS A C 1
ATOM 758 O O . CYS A 1 98 ? -21.098 -15.886 -27.793 1.00 70.38 98 CYS A O 1
ATOM 760 N N . GLY A 1 99 ? -22.223 -14.528 -29.197 1.00 66.62 99 GLY A N 1
ATOM 761 C CA . GLY A 1 99 ? -23.024 -13.855 -28.175 1.00 66.62 99 GLY A CA 1
ATOM 762 C C . GLY A 1 99 ? -22.230 -12.937 -27.238 1.00 66.62 99 GLY A C 1
ATOM 763 O O . GLY A 1 99 ? -22.772 -12.487 -26.233 1.00 66.62 99 GLY A O 1
ATOM 764 N N . ARG A 1 100 ? -20.950 -12.652 -27.527 1.00 68.31 100 ARG A N 1
ATOM 765 C CA . ARG A 1 100 ? -20.082 -11.766 -26.724 1.00 68.31 100 ARG A CA 1
ATOM 766 C C . ARG A 1 100 ? -19.713 -10.502 -27.505 1.00 68.31 100 ARG A C 1
ATOM 768 O O . ARG A 1 100 ? -19.688 -10.518 -28.733 1.00 68.31 100 ARG A O 1
ATOM 775 N N . ARG A 1 101 ? -19.426 -9.402 -26.800 1.00 70.12 101 ARG A N 1
ATOM 776 C CA . ARG A 1 101 ? -18.966 -8.138 -27.406 1.00 70.12 101 ARG A CA 1
ATOM 777 C C . ARG A 1 101 ? -17.443 -8.152 -27.541 1.00 70.12 101 ARG A C 1
ATOM 779 O O . ARG A 1 101 ? -16.753 -8.412 -26.560 1.00 70.12 101 ARG A O 1
ATOM 786 N N . HIS A 1 102 ? -16.930 -7.871 -28.735 1.00 69.88 102 HIS A N 1
ATOM 787 C CA . HIS A 1 102 ? -15.502 -7.668 -28.992 1.00 69.88 102 HIS A CA 1
ATOM 788 C C . HIS A 1 102 ? -15.309 -6.563 -30.039 1.00 69.88 102 HIS A C 1
ATOM 790 O O . HIS A 1 102 ? -16.079 -6.472 -30.990 1.00 69.88 102 HIS A O 1
ATOM 796 N N . GLY A 1 103 ? -14.291 -5.718 -29.855 1.00 55.75 103 GLY A N 1
ATOM 797 C CA . GLY A 1 103 ? -14.030 -4.533 -30.687 1.00 55.75 103 GLY A CA 1
ATOM 798 C C . GLY A 1 103 ? -13.214 -4.782 -31.962 1.00 55.75 103 GLY A C 1
ATOM 799 O O . GLY A 1 103 ? -12.723 -3.828 -32.553 1.00 55.75 103 GLY A O 1
ATOM 800 N N . GLY A 1 104 ? -13.039 -6.044 -32.370 1.00 59.91 104 GLY A N 1
ATOM 801 C CA . GLY A 1 104 ? -12.250 -6.444 -33.544 1.00 59.91 104 GLY A CA 1
ATOM 802 C C . GLY A 1 104 ? -13.075 -7.172 -34.609 1.00 59.91 104 GLY A C 1
ATOM 803 O O . GLY A 1 104 ? -14.106 -7.770 -34.295 1.00 59.91 104 GLY A O 1
ATOM 804 N N . SER A 1 105 ? -12.592 -7.133 -35.855 1.00 57.75 105 SER A N 1
ATOM 805 C CA . SER A 1 105 ? -13.223 -7.695 -37.061 1.00 57.75 105 SER A CA 1
ATOM 806 C C . SER A 1 105 ? -13.290 -9.226 -37.106 1.00 57.75 105 SER A C 1
ATOM 808 O O . SER A 1 105 ? -14.056 -9.766 -37.900 1.00 57.75 105 SER A O 1
ATOM 810 N N . GLU A 1 106 ? -12.546 -9.941 -36.252 1.00 63.03 106 GLU A N 1
ATOM 811 C CA . GLU A 1 106 ? -12.554 -11.407 -36.220 1.00 63.03 106 GLU A CA 1
ATOM 812 C C . GLU A 1 106 ? -13.108 -11.955 -34.903 1.00 63.03 106 GLU A C 1
ATOM 814 O O . GLU A 1 106 ? -12.553 -11.766 -33.818 1.00 63.03 106 GLU A O 1
ATOM 819 N N . CYS A 1 107 ? -14.207 -12.700 -35.006 1.00 67.44 107 CYS A N 1
ATOM 820 C CA . CYS A 1 107 ? -14.691 -13.520 -33.911 1.00 67.44 107 CYS A CA 1
ATOM 821 C C . CYS A 1 107 ? -13.889 -14.822 -33.876 1.00 67.44 107 CYS A C 1
ATOM 823 O O . CYS A 1 107 ? -14.127 -15.719 -34.677 1.00 67.44 107 CYS A O 1
ATOM 825 N N . PHE A 1 108 ? -12.984 -14.982 -32.912 1.00 64.06 108 PHE A N 1
ATOM 826 C CA . PHE A 1 108 ? -12.167 -16.201 -32.788 1.00 64.06 108 PHE A CA 1
ATOM 827 C C . PHE A 1 108 ? -12.991 -17.490 -32.638 1.00 64.06 108 PHE A C 1
ATOM 829 O O . PHE A 1 108 ? -12.543 -18.562 -33.040 1.00 64.06 108 PHE A O 1
ATOM 836 N N . ARG A 1 109 ? -14.225 -17.387 -32.121 1.00 63.81 109 ARG A N 1
ATOM 837 C CA . ARG A 1 109 ? -15.169 -18.513 -32.067 1.00 63.81 109 ARG A CA 1
ATOM 838 C C . ARG A 1 109 ? -15.711 -18.890 -33.450 1.00 63.81 109 ARG A C 1
ATOM 840 O O . ARG A 1 109 ? -15.975 -20.061 -33.681 1.00 63.81 109 ARG A O 1
ATOM 847 N N . ALA A 1 110 ? -15.861 -17.920 -34.346 1.00 61.28 110 ALA A N 1
ATOM 848 C CA . ALA A 1 110 ? -16.281 -18.139 -35.723 1.00 61.28 110 ALA A CA 1
ATOM 849 C C . ALA A 1 110 ? -15.131 -18.562 -36.636 1.00 61.28 110 ALA A C 1
ATOM 851 O O . ALA A 1 110 ? -15.319 -19.391 -37.517 1.00 61.28 110 ALA A O 1
ATOM 852 N N . SER A 1 111 ? -13.931 -18.033 -36.388 1.00 64.75 111 SER A N 1
ATOM 853 C CA . SER A 1 111 ? -12.728 -18.398 -37.135 1.00 64.75 111 SER A CA 1
ATOM 854 C C . SER A 1 111 ? -12.253 -19.825 -36.826 1.00 64.75 111 SER A C 1
ATOM 856 O O . SER A 1 111 ? -11.372 -20.325 -37.517 1.00 64.75 111 SER A O 1
ATOM 858 N N . GLY A 1 112 ? -12.788 -20.479 -35.781 1.00 65.75 112 GLY A N 1
ATOM 859 C CA . GLY A 1 112 ? -12.411 -21.844 -35.392 1.00 65.75 112 GLY A CA 1
ATOM 860 C C . GLY A 1 112 ? -10.930 -21.986 -35.024 1.00 65.75 112 GLY A C 1
ATOM 861 O O . GLY A 1 112 ? -10.380 -23.083 -35.115 1.00 65.75 112 GLY A O 1
ATOM 862 N N . LYS A 1 113 ? -10.284 -20.868 -34.665 1.00 74.50 113 LYS A N 1
ATOM 863 C CA . LYS A 1 113 ? -8.855 -20.776 -34.358 1.00 74.50 113 LYS A CA 1
ATOM 864 C C . LYS A 1 113 ? -8.623 -21.019 -32.869 1.00 74.50 113 LYS A C 1
ATOM 866 O O . LYS A 1 113 ? -9.328 -20.485 -32.013 1.00 74.50 113 LYS A O 1
ATOM 871 N N . CYS A 1 114 ? -7.608 -21.810 -32.562 1.00 73.44 114 CYS A N 1
ATOM 872 C CA . CYS A 1 114 ? -7.193 -22.129 -31.210 1.00 73.44 114 CYS A CA 1
ATOM 873 C C . CYS A 1 114 ? -6.661 -20.885 -30.487 1.00 73.44 114 CYS A C 1
ATOM 875 O O . CYS A 1 114 ? -5.782 -20.199 -31.003 1.00 73.44 114 CYS A O 1
ATOM 877 N N . PHE A 1 115 ? -7.109 -20.620 -29.255 1.00 71.31 115 PHE A N 1
ATOM 878 C CA . PHE A 1 115 ? -6.592 -19.486 -28.471 1.00 71.31 115 PHE A CA 1
ATOM 879 C C . PHE A 1 115 ? -5.188 -19.736 -27.887 1.00 71.31 115 PHE A C 1
ATOM 881 O O . PHE A 1 115 ? -4.610 -18.816 -27.323 1.00 71.31 115 PHE A O 1
ATOM 888 N N . ASN A 1 116 ? -4.650 -20.961 -27.973 1.00 69.69 116 ASN A N 1
ATOM 889 C CA . ASN A 1 116 ? -3.284 -21.277 -27.529 1.00 69.69 116 ASN A CA 1
ATOM 890 C C . ASN A 1 116 ? -2.246 -21.051 -28.642 1.00 69.69 116 ASN A C 1
ATOM 892 O O . ASN A 1 116 ? -1.182 -20.506 -28.374 1.00 69.69 116 ASN A O 1
ATOM 896 N N . CYS A 1 117 ? -2.541 -21.463 -29.881 1.00 75.50 117 CYS A N 1
ATOM 897 C CA . CYS A 1 117 ? -1.572 -21.429 -30.985 1.00 75.50 117 CYS A CA 1
ATOM 898 C C . CYS A 1 117 ? -2.023 -20.644 -32.227 1.00 75.50 117 CYS A C 1
ATOM 900 O O . CYS A 1 117 ? -1.242 -20.513 -33.164 1.00 75.50 117 CYS A O 1
ATOM 902 N N . GLY A 1 118 ? -3.262 -20.145 -32.268 1.00 70.12 118 GLY A N 1
ATOM 903 C CA . GLY A 1 118 ? -3.805 -19.380 -33.397 1.00 70.12 118 GLY A CA 1
ATOM 904 C C . GLY A 1 118 ? -4.198 -20.204 -34.630 1.00 70.12 118 GLY A C 1
ATOM 905 O O . GLY A 1 118 ? -4.727 -19.636 -35.583 1.00 70.12 118 GLY A O 1
ATOM 906 N N . GLU A 1 119 ? -3.983 -21.523 -34.629 1.00 73.31 119 GLU A N 1
ATOM 907 C CA . GLU A 1 119 ? -4.297 -22.404 -35.765 1.00 73.31 119 GLU A CA 1
ATOM 908 C C . GLU A 1 119 ? -5.777 -22.796 -35.805 1.00 73.31 119 GLU A C 1
ATOM 910 O O . GLU A 1 119 ? -6.397 -23.024 -34.766 1.00 73.31 119 GLU A O 1
ATOM 915 N N . ALA A 1 120 ? -6.342 -22.888 -37.011 1.00 70.44 120 ALA A N 1
ATOM 916 C CA . ALA A 1 120 ? -7.722 -23.316 -37.227 1.00 70.44 120 ALA A CA 1
ATOM 917 C C . ALA A 1 120 ? -7.888 -24.837 -37.058 1.00 70.44 120 ALA A C 1
ATOM 919 O O . ALA A 1 120 ? -6.967 -25.606 -37.325 1.00 70.44 120 ALA A O 1
ATOM 920 N N . GLY A 1 121 ? -9.080 -25.270 -36.641 1.00 73.94 121 GLY A N 1
ATOM 921 C CA . GLY A 1 121 ? -9.474 -26.686 -36.608 1.00 73.94 121 GLY A CA 1
ATOM 922 C C . GLY A 1 121 ? -9.516 -27.329 -35.219 1.00 73.94 121 GLY A C 1
ATOM 923 O O . GLY A 1 121 ? -9.937 -28.475 -35.107 1.00 73.94 121 GLY A O 1
ATOM 924 N N . HIS A 1 122 ? -9.134 -26.612 -34.158 1.00 77.94 122 HIS A N 1
ATOM 925 C CA . HIS A 1 122 ? -9.263 -27.085 -32.776 1.00 77.94 122 HIS A CA 1
ATOM 926 C C . HIS A 1 122 ? -9.417 -25.921 -31.783 1.00 77.94 122 HIS A C 1
ATOM 928 O O . HIS A 1 122 ? -9.014 -24.789 -32.051 1.00 77.94 122 HIS A O 1
ATOM 934 N N . LEU A 1 123 ? -9.994 -26.192 -30.608 1.00 75.88 123 LEU A N 1
ATOM 935 C CA . LEU A 1 123 ? -10.084 -25.231 -29.504 1.00 75.88 123 LEU A CA 1
ATOM 936 C C . LEU A 1 123 ? -8.905 -25.420 -28.539 1.00 75.88 123 LEU A C 1
ATOM 938 O O . LEU A 1 123 ? -8.280 -26.473 -28.514 1.00 75.88 123 LEU A O 1
ATOM 942 N N . SER A 1 124 ? -8.619 -24.441 -27.675 1.00 70.75 124 SER A N 1
ATOM 943 C CA . SER A 1 124 ? -7.472 -24.499 -26.741 1.00 70.75 124 SER A CA 1
ATOM 944 C C . SER A 1 124 ? -7.458 -25.700 -25.798 1.00 70.75 124 SER A C 1
ATOM 946 O O . SER A 1 124 ? -6.423 -25.997 -25.208 1.00 70.75 124 SER A O 1
ATOM 948 N N . ARG A 1 125 ? -8.605 -26.363 -25.615 1.00 71.88 125 ARG A N 1
ATOM 949 C CA . ARG A 1 125 ? -8.723 -27.584 -24.810 1.00 71.88 125 ARG A CA 1
ATOM 950 C C . ARG A 1 125 ? -8.165 -28.812 -25.531 1.00 71.88 125 ARG A C 1
ATOM 952 O O . ARG A 1 125 ? -7.663 -29.700 -24.858 1.00 71.88 125 ARG A O 1
ATOM 959 N N . ASP A 1 126 ? -8.185 -28.790 -26.858 1.00 71.19 126 ASP A N 1
ATOM 960 C CA . ASP A 1 126 ? -7.823 -29.896 -27.749 1.00 71.19 126 ASP A CA 1
ATOM 961 C C . ASP A 1 126 ? -6.542 -29.576 -28.538 1.00 71.19 126 ASP A C 1
ATOM 963 O O . ASP A 1 126 ? -6.264 -30.169 -29.577 1.00 71.19 126 ASP A O 1
ATOM 967 N N . CYS A 1 127 ? -5.769 -28.585 -28.078 1.00 78.62 127 CYS A N 1
ATOM 968 C CA . CYS A 1 127 ? -4.546 -28.166 -28.746 1.00 78.62 127 CYS A CA 1
ATOM 969 C C . CYS A 1 127 ? -3.444 -29.219 -28.560 1.00 78.62 127 CYS A C 1
ATOM 971 O O . CYS A 1 127 ? -3.062 -29.481 -27.418 1.00 78.62 127 CYS A O 1
ATOM 973 N N . PRO A 1 128 ? -2.890 -29.786 -29.650 1.00 75.75 128 PRO A N 1
ATOM 974 C CA . PRO A 1 128 ? -1.806 -30.766 -29.570 1.00 75.75 128 PRO A CA 1
ATOM 975 C C . PRO A 1 128 ? -0.471 -30.121 -29.172 1.00 75.75 128 PRO A C 1
ATOM 977 O O . PRO A 1 128 ? 0.461 -30.819 -28.776 1.00 75.75 128 PRO A O 1
ATOM 980 N N . LYS A 1 129 ? -0.363 -28.786 -29.269 1.00 71.75 129 LYS A N 1
ATOM 981 C CA . LYS A 1 129 ? 0.798 -28.034 -28.787 1.00 71.75 129 LYS A CA 1
ATOM 982 C C . LYS A 1 129 ? 0.688 -27.842 -27.273 1.00 71.75 129 LYS A C 1
ATOM 984 O O . LYS A 1 129 ? -0.403 -27.521 -26.788 1.00 71.75 129 LYS A O 1
ATOM 989 N N . PRO A 1 130 ? 1.796 -27.994 -26.520 1.00 63.34 130 PRO A N 1
ATOM 990 C CA . PRO A 1 130 ? 1.794 -27.751 -25.085 1.00 63.34 130 PRO A CA 1
ATOM 991 C C . PRO A 1 130 ? 1.227 -26.359 -24.806 1.00 63.34 130 PRO A C 1
ATOM 993 O O . PRO A 1 130 ? 1.420 -25.425 -25.590 1.00 63.34 130 PRO A O 1
ATOM 996 N N . LYS A 1 131 ? 0.480 -26.220 -23.706 1.00 58.16 131 LYS A N 1
ATOM 997 C CA . LYS A 1 131 ? -0.007 -24.911 -23.267 1.00 58.16 131 LYS A CA 1
ATOM 998 C C . LYS A 1 131 ? 1.207 -24.004 -23.168 1.00 58.16 131 LYS A C 1
ATOM 1000 O O . LYS A 1 131 ? 2.101 -24.286 -22.371 1.00 58.16 131 LYS A O 1
ATOM 1005 N N . THR A 1 132 ? 1.226 -22.927 -23.944 1.00 51.19 132 THR A N 1
ATOM 1006 C CA . THR A 1 132 ? 2.208 -21.864 -23.763 1.00 51.19 132 THR A CA 1
ATOM 1007 C C . THR A 1 132 ? 1.797 -21.122 -22.497 1.00 51.19 132 THR A C 1
ATOM 1009 O O . THR A 1 132 ? 1.266 -20.017 -22.528 1.00 51.19 132 THR A O 1
ATOM 1012 N N . GLN A 1 133 ? 1.968 -21.765 -21.339 1.00 46.28 133 GLN A N 1
ATOM 1013 C CA . GLN A 1 133 ? 2.234 -20.991 -20.147 1.00 46.28 133 GLN A CA 1
ATOM 1014 C C . GLN A 1 133 ? 3.532 -20.254 -20.464 1.00 46.28 133 GLN A C 1
ATOM 1016 O O . GLN A 1 133 ? 4.474 -20.905 -20.927 1.00 46.28 133 GLN A O 1
ATOM 1021 N N . PRO A 1 134 ? 3.606 -18.927 -20.299 1.00 39.66 134 PRO A N 1
ATOM 1022 C CA . PRO A 1 134 ? 4.898 -18.277 -20.324 1.00 39.66 134 PRO A CA 1
ATOM 1023 C C . PRO A 1 134 ? 5.747 -18.973 -19.259 1.00 39.66 134 PRO A C 1
ATOM 1025 O O . PRO A 1 134 ? 5.495 -18.847 -18.060 1.00 39.66 134 PRO A O 1
ATOM 1028 N N . ALA A 1 135 ? 6.696 -19.785 -19.720 1.00 34.06 135 ALA A N 1
ATOM 1029 C CA . ALA A 1 135 ? 7.697 -20.407 -18.890 1.00 34.06 135 ALA A CA 1
ATOM 1030 C C . ALA A 1 135 ? 8.491 -19.264 -18.264 1.00 34.06 135 ALA A C 1
ATOM 1032 O O . ALA A 1 135 ? 9.346 -18.652 -18.900 1.00 34.06 135 ALA A O 1
ATOM 1033 N N . VAL A 1 136 ? 8.182 -18.937 -17.013 1.00 36.38 136 VAL A N 1
ATOM 1034 C CA . VAL A 1 136 ? 9.116 -18.212 -16.160 1.00 36.38 136 VAL A CA 1
ATOM 1035 C C . VAL A 1 136 ? 10.156 -19.224 -15.705 1.00 36.38 136 VAL A C 1
ATOM 1037 O O . VAL A 1 136 ? 10.128 -19.741 -14.593 1.00 36.38 136 VAL A O 1
ATOM 1040 N N . SER A 1 137 ? 11.040 -19.558 -16.641 1.00 36.69 137 SER A N 1
ATOM 1041 C CA . SER A 1 137 ? 12.259 -20.302 -16.387 1.00 36.69 137 SER A CA 1
ATOM 1042 C C . SER A 1 137 ? 13.019 -19.646 -15.239 1.00 36.69 137 SER A C 1
ATOM 1044 O O . SER A 1 137 ? 13.138 -18.420 -15.156 1.00 36.69 137 SER A O 1
ATOM 1046 N N . ALA A 1 138 ? 13.510 -20.500 -14.347 1.00 39.38 138 ALA A N 1
ATOM 1047 C CA . ALA A 1 138 ? 14.449 -20.179 -13.293 1.00 39.38 138 ALA A CA 1
ATOM 1048 C C . ALA A 1 138 ? 15.590 -19.294 -13.827 1.00 39.38 138 ALA A C 1
ATOM 1050 O O . ALA A 1 138 ? 16.241 -19.630 -14.814 1.00 39.38 138 ALA A O 1
ATOM 1051 N N . GLY A 1 139 ? 15.787 -18.147 -13.173 1.00 34.06 139 GLY A N 1
ATOM 1052 C CA . GLY A 1 139 ? 16.729 -17.106 -13.586 1.00 34.06 139 GLY A CA 1
ATOM 1053 C C . GLY A 1 139 ? 16.113 -15.710 -13.512 1.00 34.06 139 GLY A C 1
ATOM 1054 O O . GLY A 1 139 ? 16.096 -14.984 -14.502 1.00 34.06 139 GLY A O 1
ATOM 1055 N N . ARG A 1 140 ? 15.568 -15.310 -12.353 1.00 37.72 140 ARG A N 1
ATOM 1056 C CA . ARG A 1 140 ? 15.121 -13.922 -12.148 1.00 37.72 140 ARG A CA 1
ATOM 1057 C C . ARG A 1 140 ? 16.335 -13.037 -11.878 1.00 37.72 140 ARG A C 1
ATOM 1059 O O . ARG A 1 140 ? 16.647 -12.721 -10.736 1.00 37.72 140 ARG A O 1
ATOM 1066 N N . ALA A 1 141 ? 17.007 -12.631 -12.951 1.00 43.06 141 ALA A N 1
ATOM 1067 C CA . ALA A 1 141 ? 17.737 -11.374 -12.942 1.00 43.06 141 ALA A CA 1
ATOM 1068 C C . ALA A 1 141 ? 16.745 -10.252 -12.594 1.00 43.06 141 ALA A C 1
ATOM 1070 O O . ALA A 1 141 ? 15.615 -10.250 -13.093 1.00 43.06 141 ALA A O 1
ATOM 1071 N N . SER A 1 142 ? 17.163 -9.354 -11.699 1.00 48.78 142 SER A N 1
ATOM 1072 C CA . SER A 1 142 ? 16.400 -8.205 -11.206 1.00 48.78 142 SER A CA 1
ATOM 1073 C C . SER A 1 142 ? 15.688 -7.488 -12.356 1.00 48.78 142 SER A C 1
ATOM 1075 O O . SER A 1 142 ? 16.319 -6.844 -13.196 1.00 48.78 142 SER A O 1
ATOM 1077 N N . ARG A 1 143 ? 14.364 -7.651 -12.435 1.00 39.38 143 ARG A N 1
ATOM 1078 C CA . ARG A 1 143 ? 13.523 -6.868 -13.340 1.00 39.38 143 ARG A CA 1
ATOM 1079 C C . ARG A 1 143 ? 13.098 -5.616 -12.575 1.00 39.38 143 ARG A C 1
ATOM 1081 O O . ARG A 1 143 ? 12.608 -5.766 -11.459 1.00 39.38 143 ARG A O 1
ATOM 1088 N N . PRO A 1 144 ? 13.249 -4.407 -13.141 1.00 35.69 144 PRO A N 1
ATOM 1089 C CA . PRO A 1 144 ? 12.749 -3.199 -12.501 1.00 35.69 144 PRO A CA 1
ATOM 1090 C C . PRO A 1 144 ? 11.222 -3.282 -12.407 1.00 35.69 144 PRO A C 1
ATOM 1092 O O . PRO A 1 144 ? 10.534 -3.337 -13.431 1.00 35.69 144 PRO A O 1
ATOM 1095 N N . ALA A 1 145 ? 10.701 -3.316 -11.183 1.00 45.72 145 ALA A N 1
ATOM 1096 C CA . ALA A 1 145 ? 9.277 -3.164 -10.928 1.00 45.72 145 ALA A CA 1
ATOM 1097 C C . ALA A 1 145 ? 8.945 -1.673 -11.078 1.00 45.72 145 ALA A C 1
ATOM 1099 O O . ALA A 1 145 ? 9.610 -0.819 -10.493 1.00 45.72 145 ALA A O 1
ATOM 1100 N N . ARG A 1 146 ? 7.964 -1.328 -11.914 1.00 44.62 146 ARG A N 1
ATOM 1101 C CA . ARG A 1 146 ? 7.482 0.056 -12.030 1.00 44.62 146 ARG A CA 1
ATOM 1102 C C . ARG A 1 146 ? 6.349 0.259 -11.035 1.00 44.62 146 ARG A C 1
ATOM 1104 O O . ARG A 1 146 ? 5.406 -0.525 -11.038 1.00 44.62 146 ARG A O 1
ATOM 1111 N N . VAL A 1 147 ? 6.465 1.290 -10.202 1.00 42.81 147 VAL A N 1
ATOM 1112 C CA . VAL A 1 147 ? 5.407 1.737 -9.289 1.00 42.81 147 VAL A CA 1
ATOM 1113 C C . VAL A 1 147 ? 5.302 3.237 -9.421 1.00 42.81 147 VAL A C 1
ATOM 1115 O O . VAL A 1 147 ? 6.256 3.965 -9.153 1.00 42.81 147 VAL A O 1
ATOM 1118 N N . PHE A 1 148 ? 4.129 3.715 -9.798 1.00 39.88 148 PHE A N 1
ATOM 1119 C CA . PHE A 1 148 ? 3.825 5.124 -9.670 1.00 39.88 148 PHE A CA 1
ATOM 1120 C C . PHE A 1 148 ? 3.397 5.362 -8.217 1.00 39.88 148 PHE A C 1
ATOM 1122 O O . PHE A 1 148 ? 2.363 4.873 -7.774 1.00 39.88 148 PHE A O 1
ATOM 1129 N N . ALA A 1 149 ? 4.226 6.060 -7.437 1.00 44.97 149 ALA A N 1
ATOM 1130 C CA . ALA A 1 149 ? 3.753 6.678 -6.205 1.00 44.97 149 ALA A CA 1
ATOM 1131 C C . ALA A 1 149 ? 2.953 7.908 -6.637 1.00 44.97 149 ALA A C 1
ATOM 1133 O O . ALA A 1 149 ? 3.542 8.874 -7.119 1.00 44.97 149 ALA A O 1
ATOM 1134 N N . VAL A 1 150 ? 1.628 7.823 -6.555 1.00 45.47 150 VAL A N 1
ATOM 1135 C CA . VAL A 1 150 ? 0.721 8.846 -7.079 1.00 45.47 150 VAL A CA 1
ATOM 1136 C C . VAL A 1 150 ? -0.025 9.493 -5.919 1.00 45.47 150 VAL A C 1
ATOM 1138 O O . VAL A 1 150 ? -0.521 8.791 -5.034 1.00 45.47 150 VAL A O 1
ATOM 1141 N N . THR A 1 151 ? -0.094 10.825 -5.887 1.00 44.88 151 THR A N 1
ATOM 1142 C CA . THR A 1 151 ? -1.018 11.513 -4.975 1.00 44.88 151 THR A CA 1
ATOM 1143 C C . THR A 1 151 ? -2.458 11.265 -5.437 1.00 44.88 151 THR A C 1
ATOM 1145 O O . THR A 1 151 ? -2.699 10.962 -6.604 1.00 44.88 151 THR A O 1
ATOM 1148 N N . SER A 1 152 ? -3.446 11.379 -4.545 1.00 49.69 152 SER A N 1
ATOM 1149 C CA . SER A 1 152 ? -4.858 11.167 -4.919 1.00 49.69 152 SER A CA 1
ATOM 1150 C C . SER A 1 152 ? -5.291 12.068 -6.095 1.00 49.69 152 SER A C 1
ATOM 1152 O O . SER A 1 152 ? -6.139 11.663 -6.887 1.00 49.69 152 SER A O 1
ATOM 1154 N N . GLU A 1 153 ? -4.662 13.241 -6.281 1.00 46.66 153 GLU A N 1
ATOM 1155 C CA . GLU A 1 153 ? -4.934 14.123 -7.425 1.00 46.66 153 GLU A CA 1
ATOM 1156 C C . GLU A 1 153 ? -4.328 13.628 -8.748 1.00 46.66 153 GLU A C 1
ATOM 1158 O O . GLU A 1 153 ? -4.988 13.694 -9.783 1.00 46.66 153 GLU A O 1
ATOM 1163 N N . GLU A 1 154 ? -3.095 13.116 -8.743 1.00 50.62 154 GLU A N 1
ATOM 1164 C CA . GLU A 1 154 ? -2.441 12.612 -9.962 1.00 50.62 154 GLU A CA 1
ATOM 1165 C C . GLU A 1 154 ? -3.010 11.249 -10.401 1.00 50.62 154 GLU A C 1
ATOM 1167 O O . GLU A 1 154 ? -2.971 10.917 -11.585 1.00 50.62 154 GLU A O 1
ATOM 1172 N N . ALA A 1 155 ? -3.601 10.476 -9.480 1.00 50.06 155 ALA A N 1
ATOM 1173 C CA . ALA A 1 155 ? -4.195 9.169 -9.777 1.00 50.06 155 ALA A CA 1
ATOM 1174 C C . ALA A 1 155 ? -5.499 9.311 -10.566 1.00 50.06 155 ALA A C 1
ATOM 1176 O O . ALA A 1 155 ? -5.797 8.483 -11.417 1.00 50.06 155 ALA A O 1
ATOM 1177 N N . GLN A 1 156 ? -6.232 10.405 -10.345 1.00 45.03 156 GLN A N 1
ATOM 1178 C CA . GLN A 1 156 ? -7.433 10.749 -11.110 1.00 45.03 156 GLN A CA 1
ATOM 1179 C C . GLN A 1 156 ? -7.121 11.189 -12.551 1.00 45.03 156 GLN A C 1
ATOM 1181 O O . GLN A 1 156 ? -8.036 11.265 -13.368 1.00 45.03 156 GLN A O 1
ATOM 1186 N N . ALA A 1 157 ? -5.854 11.484 -12.868 1.00 52.66 157 ALA A N 1
ATOM 1187 C CA . ALA A 1 157 ? -5.413 11.916 -14.194 1.00 52.66 157 ALA A CA 1
ATOM 1188 C C . ALA A 1 157 ? -4.853 10.775 -15.069 1.00 52.66 157 ALA A C 1
ATOM 1190 O O . ALA A 1 157 ? -4.606 10.996 -16.255 1.00 52.66 157 ALA A O 1
ATOM 1191 N N . ALA A 1 158 ? -4.640 9.575 -14.513 1.00 55.09 158 ALA A N 1
ATOM 1192 C CA . ALA A 1 158 ? -4.122 8.414 -15.236 1.00 55.09 158 ALA A CA 1
ATOM 1193 C C . ALA A 1 158 ? -5.235 7.390 -15.515 1.00 55.09 158 ALA A C 1
ATOM 1195 O O . ALA A 1 158 ? -5.821 6.835 -14.590 1.00 55.09 158 ALA A O 1
ATOM 1196 N N . ASP A 1 159 ? -5.481 7.074 -16.791 1.00 57.00 159 ASP A N 1
ATOM 1197 C CA . ASP A 1 159 ? -6.574 6.178 -17.217 1.00 57.00 159 ASP A CA 1
ATOM 1198 C C . ASP A 1 159 ? -6.461 4.731 -16.684 1.00 57.00 159 ASP A C 1
ATOM 1200 O O . ASP A 1 159 ? -7.436 3.980 -16.708 1.00 57.00 159 ASP A O 1
ATOM 1204 N N . ASN A 1 160 ? -5.281 4.309 -16.212 1.00 63.62 160 ASN A N 1
ATOM 1205 C CA . ASN A 1 160 ? -5.008 2.961 -15.696 1.00 63.62 160 ASN A CA 1
ATOM 1206 C C . ASN A 1 160 ? -4.992 2.856 -14.163 1.00 63.62 160 ASN A C 1
ATOM 1208 O O . ASN A 1 160 ? -4.723 1.766 -13.652 1.00 63.62 160 ASN A O 1
ATOM 1212 N N . VAL A 1 161 ? -5.228 3.957 -13.440 1.00 68.06 161 VAL A N 1
ATOM 1213 C CA . VAL A 1 161 ? -5.183 3.981 -11.975 1.00 68.06 161 VAL A CA 1
ATOM 1214 C C . VAL A 1 161 ? -6.566 4.299 -11.424 1.00 68.06 161 VAL A C 1
ATOM 1216 O O . VAL A 1 161 ? -7.126 5.356 -11.679 1.00 68.06 161 VAL A O 1
ATOM 1219 N N . THR A 1 162 ? -7.143 3.377 -10.654 1.00 77.38 162 THR A N 1
ATOM 1220 C C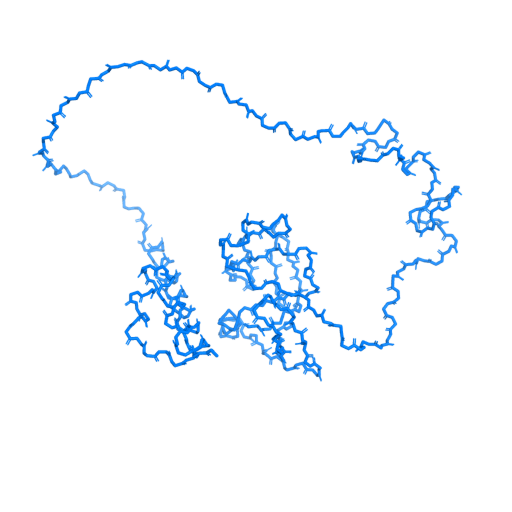A . THR A 1 162 ? -8.419 3.611 -9.957 1.00 77.38 162 THR A CA 1
ATOM 1221 C C . THR A 1 162 ? -8.196 3.618 -8.451 1.00 77.38 162 THR A C 1
ATOM 1223 O O . THR A 1 162 ? -7.646 2.666 -7.904 1.00 77.38 162 THR A O 1
ATOM 1226 N N . GLU A 1 163 ? -8.629 4.673 -7.760 1.00 84.19 163 GLU A N 1
ATOM 1227 C CA . GLU A 1 163 ? -8.628 4.711 -6.294 1.00 84.19 163 GLU A CA 1
ATOM 1228 C C . GLU A 1 163 ? -9.852 3.966 -5.740 1.00 84.19 163 GLU A C 1
ATOM 1230 O O . GLU A 1 163 ? -10.974 4.124 -6.223 1.00 84.19 163 GLU A O 1
ATOM 1235 N N . GLY A 1 164 ? -9.646 3.155 -4.707 1.00 83.88 164 GLY A N 1
ATOM 1236 C CA . GLY A 1 164 ? -10.709 2.432 -4.024 1.00 83.88 164 GLY A CA 1
ATOM 1237 C C . GLY A 1 164 ? -10.387 2.186 -2.557 1.00 83.88 164 GLY A C 1
ATOM 1238 O O . GLY A 1 164 ? -9.320 2.528 -2.052 1.00 83.88 164 GLY A O 1
ATOM 1239 N N . THR A 1 165 ? -11.341 1.598 -1.842 1.00 89.44 165 THR A N 1
ATOM 1240 C CA . THR A 1 165 ? -11.160 1.190 -0.448 1.00 89.44 165 THR A CA 1
ATOM 1241 C C . THR A 1 165 ? -11.502 -0.284 -0.309 1.00 89.44 165 THR A C 1
ATOM 1243 O O . THR A 1 165 ? -12.592 -0.700 -0.697 1.00 89.44 165 THR A O 1
ATOM 1246 N N . ILE A 1 166 ? -10.573 -1.067 0.234 1.00 91.00 166 ILE A N 1
ATOM 1247 C CA . ILE A 1 166 ? -10.713 -2.519 0.410 1.00 91.00 166 ILE A CA 1
ATOM 1248 C C . ILE A 1 166 ? -10.333 -2.942 1.827 1.00 91.00 166 ILE A C 1
ATOM 1250 O O . ILE A 1 166 ? -9.812 -2.136 2.596 1.00 91.00 166 ILE A O 1
ATOM 1254 N N . LEU A 1 167 ? -10.601 -4.200 2.182 1.00 89.81 167 LEU A N 1
ATOM 1255 C CA . LEU A 1 167 ? -10.159 -4.766 3.457 1.00 89.81 167 LEU A CA 1
ATOM 1256 C C . LEU A 1 167 ? -8.871 -5.567 3.258 1.00 89.81 167 LEU A C 1
ATOM 1258 O O . LEU A 1 167 ? -8.802 -6.420 2.374 1.00 89.81 167 LEU A O 1
ATOM 1262 N N . ILE A 1 168 ? -7.879 -5.320 4.108 1.00 93.06 168 ILE A N 1
ATOM 1263 C CA . ILE A 1 168 ? -6.618 -6.057 4.175 1.00 93.06 168 ILE A CA 1
ATOM 1264 C C . ILE A 1 168 ? -6.470 -6.595 5.599 1.00 93.06 168 ILE A C 1
ATOM 1266 O O . ILE A 1 168 ? -6.386 -5.812 6.537 1.00 93.06 168 ILE A O 1
ATOM 1270 N N . ASP A 1 169 ? -6.515 -7.917 5.776 1.00 90.12 169 ASP A N 1
ATOM 1271 C CA . ASP A 1 169 ? -6.602 -8.603 7.079 1.00 90.12 169 ASP A CA 1
ATOM 1272 C C . ASP A 1 169 ? -7.702 -8.034 7.999 1.00 90.12 169 ASP A C 1
ATOM 1274 O O . ASP A 1 169 ? -7.581 -8.014 9.220 1.00 90.12 169 ASP A O 1
ATOM 1278 N N . GLY A 1 170 ? -8.800 -7.559 7.401 1.00 86.25 170 GLY A N 1
ATOM 1279 C CA . GLY A 1 170 ? -9.913 -6.931 8.118 1.00 86.25 170 GLY A CA 1
ATOM 1280 C C . GLY A 1 170 ? -9.762 -5.424 8.353 1.00 86.25 170 GLY A C 1
ATOM 1281 O O . GLY A 1 170 ? -10.717 -4.797 8.802 1.00 86.25 170 GLY A O 1
ATOM 1282 N N . PHE A 1 171 ? -8.627 -4.822 7.989 1.00 89.25 171 PHE A N 1
ATOM 1283 C CA . PHE A 1 171 ? -8.386 -3.383 8.101 1.00 89.25 171 PHE A CA 1
ATOM 1284 C C . PHE A 1 171 ? -8.746 -2.648 6.820 1.00 89.25 171 PHE A C 1
ATOM 1286 O O . PHE A 1 171 ? -8.369 -3.059 5.723 1.00 89.25 171 PHE A O 1
ATOM 1293 N N . GLN A 1 172 ? -9.456 -1.531 6.956 1.00 88.69 172 GLN A N 1
ATOM 1294 C CA . GLN A 1 172 ? -9.819 -0.699 5.820 1.00 88.69 172 GLN A CA 1
ATOM 1295 C C . GLN A 1 172 ? -8.581 0.022 5.267 1.00 88.69 172 GLN A C 1
ATOM 1297 O O . GLN A 1 172 ? -7.943 0.808 5.963 1.00 88.69 172 GLN A O 1
ATOM 1302 N N . ALA A 1 173 ? -8.254 -0.239 4.005 1.00 89.31 173 ALA A N 1
ATOM 1303 C CA . ALA A 1 173 ? -7.120 0.343 3.303 1.00 89.31 173 ALA A CA 1
ATOM 1304 C C . ALA A 1 173 ? -7.603 1.160 2.103 1.00 89.31 173 ALA A C 1
ATOM 1306 O O . ALA A 1 173 ? -8.387 0.667 1.287 1.00 89.31 173 ALA A O 1
ATOM 1307 N N . ARG A 1 174 ? -7.098 2.390 1.965 1.00 88.25 174 ARG A N 1
ATOM 1308 C CA . ARG A 1 174 ? -7.182 3.145 0.707 1.00 88.25 174 ARG A CA 1
ATOM 1309 C C . ARG A 1 174 ? -6.135 2.589 -0.247 1.00 88.25 174 ARG A C 1
ATOM 1311 O O . ARG A 1 174 ? -4.963 2.508 0.110 1.00 88.25 174 ARG A O 1
ATOM 1318 N N . VAL A 1 175 ? -6.566 2.176 -1.431 1.00 89.44 175 VAL A N 1
ATOM 1319 C CA . VAL A 1 175 ? -5.737 1.445 -2.389 1.00 89.44 175 VAL A CA 1
ATOM 1320 C C . VAL A 1 175 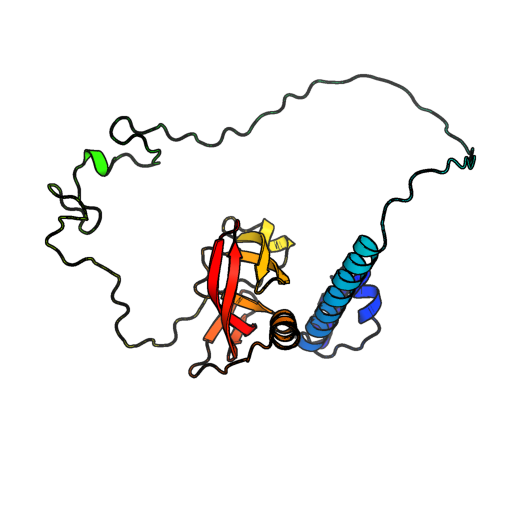? -5.837 2.091 -3.759 1.00 89.44 175 VAL A C 1
ATOM 1322 O O . VAL A 1 175 ? -6.916 2.474 -4.205 1.00 89.44 175 VAL A O 1
ATOM 1325 N N . LEU A 1 176 ? -4.691 2.183 -4.426 1.00 89.25 176 LEU A N 1
ATOM 1326 C CA . LEU A 1 176 ? -4.598 2.512 -5.840 1.00 89.25 176 LEU A CA 1
ATOM 1327 C C . LEU A 1 176 ? -4.487 1.205 -6.626 1.00 89.25 176 LEU A C 1
ATOM 1329 O O . LEU A 1 176 ? -3.542 0.439 -6.442 1.00 89.25 176 LEU A O 1
ATOM 1333 N N . PHE A 1 177 ? -5.464 0.942 -7.487 1.00 83.12 177 PHE A N 1
ATOM 1334 C CA . PHE A 1 177 ? -5.428 -0.168 -8.427 1.00 83.12 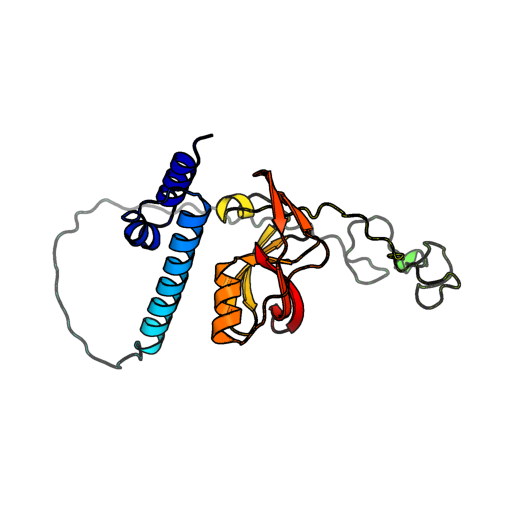177 PHE A CA 1
ATOM 1335 C C . PHE A 1 177 ? -4.700 0.276 -9.685 1.00 83.12 177 PHE A C 1
ATOM 1337 O O . PHE A 1 177 ? -5.253 1.042 -10.467 1.00 83.12 177 PHE A O 1
ATOM 1344 N N . ASP A 1 178 ? -3.480 -0.220 -9.875 1.00 83.75 178 ASP A N 1
ATOM 1345 C CA . ASP A 1 178 ? -2.686 0.000 -11.082 1.00 83.75 178 ASP A CA 1
ATOM 1346 C C . ASP A 1 178 ? -2.527 -1.323 -11.840 1.00 83.75 178 ASP A C 1
ATOM 1348 O O . ASP A 1 178 ? -1.792 -2.216 -11.414 1.00 83.75 178 ASP A O 1
ATOM 1352 N N . SER A 1 179 ? -3.202 -1.456 -12.986 1.00 78.25 179 SER A N 1
ATOM 1353 C CA . SER A 1 179 ? -3.075 -2.649 -13.839 1.00 78.25 179 SER A CA 1
ATOM 1354 C C . SER A 1 179 ? -1.684 -2.805 -14.470 1.00 78.25 179 SER A C 1
ATOM 1356 O O . SER A 1 179 ? -1.377 -3.859 -15.025 1.00 78.25 179 SER A O 1
ATOM 1358 N N . GLY A 1 180 ? -0.858 -1.755 -14.436 1.00 77.38 180 GLY A N 1
ATOM 1359 C CA . GLY A 1 180 ? 0.531 -1.762 -14.889 1.00 77.38 180 GLY A CA 1
ATOM 1360 C C . GLY A 1 180 ? 1.536 -2.183 -13.813 1.00 77.38 180 GLY A C 1
ATOM 1361 O O . GLY A 1 180 ? 2.701 -2.431 -14.145 1.00 77.38 180 GLY A O 1
ATOM 1362 N N . ALA A 1 181 ? 1.110 -2.293 -12.551 1.00 80.19 181 ALA A N 1
ATOM 1363 C CA . ALA A 1 181 ? 1.967 -2.730 -11.460 1.00 80.19 181 ALA A CA 1
ATOM 1364 C C . ALA A 1 181 ? 2.224 -4.242 -11.538 1.00 80.19 181 ALA A C 1
ATOM 1366 O O . ALA A 1 181 ? 1.334 -5.050 -11.797 1.00 80.19 181 ALA A O 1
ATOM 1367 N N . THR A 1 182 ? 3.479 -4.628 -11.308 1.00 82.50 182 THR A N 1
ATOM 1368 C CA . THR A 1 182 ? 3.898 -6.048 -11.293 1.00 82.50 182 THR A CA 1
ATOM 1369 C C . THR A 1 182 ? 3.814 -6.673 -9.908 1.00 82.50 182 THR A C 1
ATOM 1371 O O . THR A 1 182 ? 3.699 -7.890 -9.785 1.00 82.50 182 THR A O 1
ATOM 1374 N N . ASP A 1 183 ? 3.828 -5.830 -8.884 1.00 86.69 183 ASP A N 1
ATOM 1375 C CA . ASP A 1 183 ? 3.896 -6.191 -7.483 1.00 86.69 183 ASP A CA 1
ATOM 1376 C C . ASP A 1 183 ? 2.939 -5.291 -6.692 1.00 86.69 183 ASP A C 1
ATOM 1378 O O . ASP A 1 183 ? 2.612 -4.179 -7.114 1.00 86.69 183 ASP A O 1
ATOM 1382 N N . SER A 1 184 ? 2.476 -5.781 -5.544 1.00 89.56 184 SER A N 1
ATOM 1383 C CA . SER A 1 184 ? 1.615 -5.024 -4.635 1.00 89.56 184 SER A CA 1
ATOM 1384 C C . SER A 1 184 ? 2.437 -4.417 -3.506 1.00 89.56 184 SER A C 1
ATOM 1386 O O . SER A 1 184 ? 3.306 -5.080 -2.937 1.00 89.56 184 SER A O 1
ATOM 1388 N N . PHE A 1 185 ? 2.130 -3.170 -3.160 1.00 90.88 185 PHE A N 1
ATOM 1389 C CA . PHE A 1 185 ? 2.873 -2.402 -2.170 1.00 90.88 185 PHE A CA 1
ATOM 1390 C C . PHE A 1 185 ? 1.934 -1.852 -1.105 1.00 90.88 185 PHE A C 1
ATOM 1392 O O . PHE A 1 185 ? 0.823 -1.421 -1.410 1.00 90.88 185 PHE A O 1
ATOM 1399 N N . ILE A 1 186 ? 2.392 -1.863 0.140 1.00 92.06 186 ILE A N 1
ATOM 1400 C CA . ILE A 1 186 ? 1.714 -1.247 1.279 1.00 92.06 186 ILE A CA 1
ATOM 1401 C C . ILE A 1 186 ? 2.646 -0.231 1.926 1.00 92.06 186 ILE A C 1
ATOM 1403 O O . ILE A 1 186 ? 3.864 -0.406 1.910 1.00 92.06 186 ILE A O 1
ATOM 1407 N N . SER A 1 187 ? 2.080 0.817 2.520 1.00 89.62 187 SER A N 1
ATOM 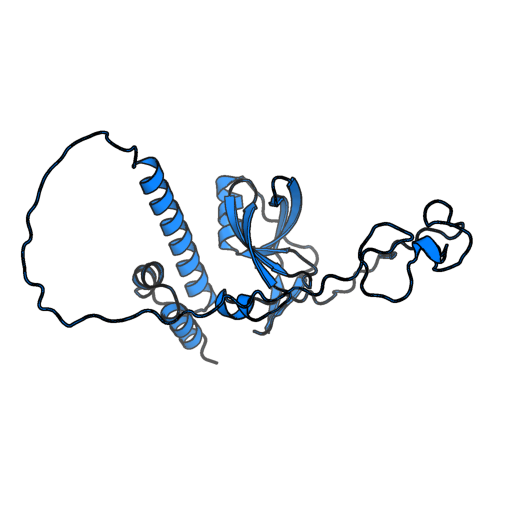1408 C CA . SER A 1 187 ? 2.883 1.791 3.253 1.00 89.62 187 SER A CA 1
ATOM 1409 C C . SER A 1 187 ? 3.474 1.176 4.522 1.00 89.62 187 SER A C 1
ATOM 1411 O O . SER A 1 187 ? 2.851 0.318 5.159 1.00 89.62 187 SER A O 1
ATOM 1413 N N . VAL A 1 188 ? 4.644 1.666 4.938 1.00 85.44 188 VAL A N 1
ATOM 1414 C CA . VAL A 1 188 ? 5.273 1.292 6.220 1.00 85.44 188 VAL A CA 1
ATOM 1415 C C . VAL A 1 188 ? 4.289 1.323 7.396 1.00 85.44 188 VAL A C 1
ATOM 1417 O O . VAL A 1 188 ? 4.216 0.360 8.152 1.00 85.44 188 VAL A O 1
ATOM 1420 N N . CYS A 1 189 ? 3.486 2.376 7.550 1.00 85.69 189 CYS A N 1
ATOM 1421 C CA . CYS A 1 189 ? 2.597 2.486 8.715 1.00 85.69 189 CYS A CA 1
ATOM 1422 C C . CYS A 1 189 ? 1.397 1.535 8.640 1.00 85.69 189 CYS A C 1
ATOM 1424 O O . CYS A 1 189 ? 0.909 1.064 9.670 1.00 85.69 189 CYS A O 1
ATOM 1426 N N . PHE A 1 190 ? 0.909 1.228 7.434 1.00 88.12 190 PHE A N 1
ATOM 1427 C CA . PHE A 1 190 ? -0.124 0.208 7.295 1.00 88.12 190 PHE A CA 1
ATOM 1428 C C . PHE A 1 190 ? 0.449 -1.173 7.639 1.00 88.12 190 PHE A C 1
ATOM 1430 O O . PHE A 1 190 ? -0.186 -1.934 8.363 1.00 88.12 190 PHE A O 1
ATOM 1437 N N . ALA A 1 191 ? 1.689 -1.461 7.228 1.00 89.88 191 ALA A N 1
ATOM 1438 C CA . ALA A 1 191 ? 2.393 -2.678 7.625 1.00 89.88 191 ALA A CA 1
ATOM 1439 C C . ALA A 1 191 ? 2.557 -2.784 9.153 1.00 89.88 191 ALA A C 1
ATOM 1441 O O . ALA A 1 191 ? 2.271 -3.835 9.718 1.00 89.88 191 ALA A O 1
ATOM 1442 N N . GLU A 1 192 ? 2.937 -1.698 9.835 1.00 87.75 192 GLU A N 1
ATOM 1443 C CA . GLU A 1 192 ? 3.009 -1.651 11.305 1.00 87.75 192 GLU A CA 1
ATOM 1444 C C . GLU A 1 192 ? 1.653 -1.948 11.959 1.00 87.75 192 GLU A C 1
ATOM 1446 O O . GLU A 1 192 ? 1.581 -2.688 12.941 1.00 87.75 192 GLU A O 1
ATOM 1451 N N . THR A 1 193 ? 0.564 -1.424 11.392 1.00 87.62 193 THR A N 1
ATOM 1452 C CA . THR A 1 193 ? -0.802 -1.705 11.859 1.00 87.62 193 THR A CA 1
ATOM 1453 C C . THR A 1 193 ? -1.117 -3.197 11.754 1.00 87.62 193 THR A C 1
ATOM 1455 O O . THR A 1 193 ? -1.577 -3.798 12.727 1.00 87.62 193 THR A O 1
ATOM 1458 N N . LEU A 1 194 ? -0.795 -3.819 10.615 1.00 88.88 194 LEU A N 1
ATOM 1459 C CA . LEU A 1 194 ? -0.963 -5.258 10.419 1.00 88.88 194 LEU A CA 1
ATOM 1460 C C . LEU A 1 194 ? -0.118 -6.065 11.413 1.00 88.88 194 LEU A C 1
ATOM 1462 O O . LEU A 1 194 ? -0.627 -6.994 12.040 1.00 88.88 194 LEU A O 1
ATOM 1466 N N . CYS A 1 195 ? 1.148 -5.707 11.617 1.00 88.50 195 CYS A N 1
ATOM 1467 C CA . CYS A 1 195 ? 2.018 -6.389 12.575 1.00 88.50 195 CYS A CA 1
ATOM 1468 C C . CYS A 1 195 ? 1.467 -6.327 14.002 1.00 88.50 195 CYS A C 1
ATOM 1470 O O . CYS A 1 195 ? 1.364 -7.355 14.669 1.00 88.50 195 CYS A O 1
ATOM 1472 N N . ASN A 1 196 ? 1.053 -5.140 14.443 1.00 85.75 196 ASN A N 1
ATOM 1473 C CA . ASN A 1 196 ? 0.605 -4.919 15.814 1.00 85.75 196 ASN A CA 1
ATOM 1474 C C . ASN A 1 196 ? -0.762 -5.548 16.105 1.00 85.75 196 ASN A C 1
ATOM 1476 O O . ASN A 1 196 ? -0.989 -6.015 17.217 1.00 85.75 196 ASN A O 1
ATOM 1480 N N . GLN A 1 197 ? -1.678 -5.548 15.133 1.00 82.19 197 GLN A N 1
ATOM 1481 C CA . GLN A 1 197 ? -3.076 -5.923 15.377 1.00 82.19 197 GLN A CA 1
ATOM 1482 C C . GLN A 1 197 ? -3.445 -7.311 14.844 1.00 82.19 197 GLN A C 1
ATOM 1484 O O . GLN A 1 197 ? -4.331 -7.955 15.396 1.00 82.19 197 GLN A O 1
ATOM 1489 N N . SER A 1 198 ? -2.756 -7.796 13.807 1.00 79.81 198 SER A N 1
ATOM 1490 C CA . SER A 1 198 ? -2.979 -9.133 13.230 1.00 79.81 198 SER A CA 1
ATOM 1491 C C . SER A 1 198 ? -1.818 -10.107 13.459 1.00 79.81 198 SER A C 1
ATOM 1493 O O . SER A 1 198 ? -1.865 -11.240 12.986 1.00 79.81 198 SER A O 1
ATOM 1495 N N . GLY A 1 199 ? -0.774 -9.692 14.191 1.00 83.62 199 GLY A N 1
ATOM 1496 C CA . GLY A 1 199 ? 0.369 -10.549 14.530 1.00 83.62 199 GLY A CA 1
ATOM 1497 C C . GLY A 1 199 ? 1.236 -10.926 13.326 1.00 83.62 199 GLY A C 1
ATOM 1498 O O . GLY A 1 199 ? 1.934 -11.940 13.348 1.00 83.62 199 GLY A O 1
ATOM 1499 N N . ARG A 1 200 ? 1.173 -10.140 12.246 1.00 88.38 200 ARG A N 1
ATOM 1500 C CA . ARG A 1 200 ? 1.955 -10.373 11.028 1.00 88.38 200 ARG A CA 1
ATOM 1501 C C . ARG A 1 200 ? 3.444 -10.163 11.286 1.00 88.38 200 ARG A C 1
ATOM 1503 O O . ARG A 1 200 ? 3.842 -9.215 11.958 1.00 88.38 200 ARG A O 1
ATOM 1510 N N . VAL A 1 201 ? 4.273 -11.009 10.680 1.00 90.88 201 VAL A N 1
ATOM 1511 C CA . VAL A 1 201 ? 5.734 -10.926 10.790 1.00 90.88 201 VAL A CA 1
ATOM 1512 C C . VAL A 1 201 ? 6.318 -10.377 9.493 1.00 90.88 201 VAL A C 1
ATOM 1514 O O . VAL A 1 201 ? 6.100 -10.936 8.417 1.00 90.88 201 VAL A O 1
ATOM 1517 N N . VAL A 1 202 ? 7.079 -9.287 9.605 1.00 93.19 202 VAL A N 1
ATOM 1518 C CA . VAL A 1 202 ? 7.850 -8.730 8.487 1.00 93.19 202 VAL A CA 1
ATOM 1519 C C . VAL A 1 202 ? 9.005 -9.657 8.148 1.00 93.19 202 VAL A C 1
ATOM 1521 O O . VAL A 1 202 ? 9.767 -10.058 9.024 1.00 93.19 202 VAL A O 1
ATOM 1524 N N . SER A 1 203 ? 9.139 -9.977 6.865 1.00 93.19 203 SER A N 1
ATOM 1525 C CA . SER A 1 203 ? 10.253 -10.757 6.332 1.00 93.19 203 SER A CA 1
ATOM 1526 C C . SER A 1 203 ? 11.139 -9.878 5.457 1.00 93.19 203 SER A C 1
ATOM 1528 O O . SER A 1 203 ? 10.638 -9.104 4.637 1.00 93.19 203 SER A O 1
ATOM 1530 N N . GLU A 1 204 ? 12.455 -10.013 5.612 1.00 91.88 204 GLU A N 1
ATOM 1531 C CA . GLU A 1 204 ? 13.419 -9.429 4.6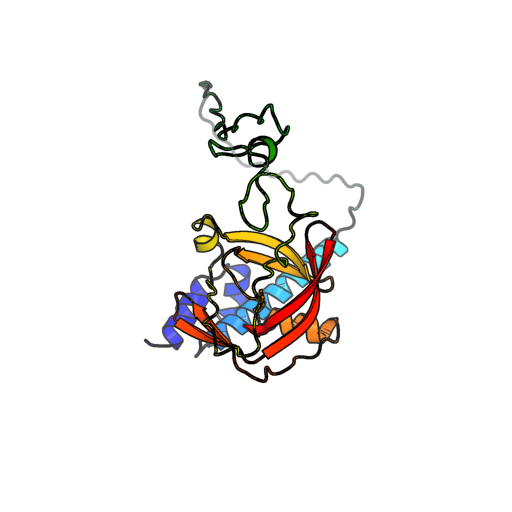78 1.00 91.88 204 GLU A CA 1
ATOM 1532 C C . GLU A 1 204 ? 13.471 -10.278 3.397 1.00 91.88 204 GLU A C 1
ATOM 1534 O O . GLU A 1 204 ? 13.427 -11.511 3.425 1.00 91.88 204 GLU A O 1
ATOM 1539 N N . LEU A 1 205 ? 13.546 -9.603 2.258 1.00 84.31 205 LEU A N 1
ATOM 1540 C CA . LEU A 1 205 ? 13.683 -10.201 0.944 1.00 84.31 205 LEU A CA 1
ATOM 1541 C C . LEU A 1 205 ? 15.133 -10.639 0.753 1.00 84.31 205 LEU A C 1
ATOM 1543 O O . LEU A 1 205 ? 16.065 -9.866 0.963 1.00 84.31 205 LEU A O 1
ATOM 1547 N N . SER A 1 206 ? 15.329 -11.862 0.263 1.00 81.94 206 SER A N 1
ATOM 1548 C CA . SER A 1 206 ? 16.662 -12.359 -0.098 1.00 81.94 206 SER A CA 1
ATOM 1549 C C . SER A 1 206 ? 17.308 -11.544 -1.223 1.00 81.94 206 SER A C 1
ATOM 1551 O O . SER A 1 206 ? 18.529 -11.509 -1.343 1.00 81.94 206 SER A O 1
ATOM 1553 N N . ILE A 1 207 ? 16.488 -10.910 -2.067 1.00 82.69 207 ILE A N 1
ATOM 1554 C CA . ILE A 1 207 ? 16.914 -10.036 -3.159 1.00 82.69 207 ILE A CA 1
ATOM 1555 C C . ILE A 1 207 ? 16.088 -8.745 -3.067 1.00 82.69 207 ILE A C 1
ATOM 1557 O O . ILE A 1 207 ? 14.867 -8.816 -3.227 1.00 82.69 207 ILE A O 1
ATOM 1561 N N . PRO A 1 208 ? 16.719 -7.578 -2.833 1.00 83.88 208 PRO A N 1
ATOM 1562 C CA . PRO A 1 208 ? 16.027 -6.294 -2.827 1.00 83.88 208 PRO A CA 1
ATOM 1563 C C . PRO A 1 208 ? 15.331 -6.014 -4.160 1.00 83.88 208 PRO A C 1
ATOM 1565 O O . PRO A 1 208 ? 15.910 -6.207 -5.233 1.00 83.88 208 PRO A O 1
ATOM 1568 N N . LEU A 1 209 ? 14.105 -5.505 -4.093 1.00 84.69 209 LEU A N 1
ATOM 1569 C CA . LEU A 1 209 ? 13.364 -5.055 -5.262 1.00 84.69 209 LEU A CA 1
ATOM 1570 C C . LEU A 1 209 ? 13.699 -3.594 -5.542 1.00 84.69 209 LEU A C 1
ATOM 1572 O O . LEU A 1 209 ? 13.549 -2.734 -4.677 1.00 84.69 209 LEU A O 1
ATOM 1576 N N . SER A 1 210 ? 14.147 -3.309 -6.764 1.00 83.06 210 SER A N 1
ATOM 1577 C CA . SER A 1 210 ? 14.296 -1.933 -7.230 1.00 83.06 210 SER A CA 1
ATOM 1578 C C . SER A 1 210 ? 13.002 -1.483 -7.894 1.00 83.06 210 SER A C 1
ATOM 1580 O O . SER A 1 210 ? 12.596 -2.019 -8.931 1.00 83.06 210 SER A O 1
ATOM 1582 N N . VAL A 1 211 ? 12.359 -0.510 -7.265 1.00 82.38 211 VAL A N 1
ATOM 1583 C CA . VAL A 1 211 ? 11.081 0.058 -7.660 1.00 82.38 211 VAL A CA 1
ATOM 1584 C C . VAL A 1 211 ? 11.316 1.408 -8.324 1.00 82.38 211 VAL A C 1
ATOM 1586 O O . VAL A 1 211 ? 11.779 2.349 -7.687 1.00 82.38 211 VAL A O 1
ATOM 1589 N N . VAL A 1 212 ? 10.992 1.527 -9.608 1.00 74.44 212 VAL A N 1
ATOM 1590 C CA . VAL A 1 212 ? 11.124 2.788 -10.345 1.00 74.44 212 VAL A CA 1
ATOM 1591 C C . VAL A 1 212 ? 9.832 3.581 -10.210 1.00 74.44 212 VAL A C 1
ATOM 1593 O O . VAL A 1 212 ? 8.789 3.136 -10.690 1.00 74.44 212 VAL A O 1
ATOM 1596 N N . SER A 1 213 ? 9.928 4.762 -9.600 1.00 68.06 213 SER A N 1
ATOM 1597 C CA . SER A 1 213 ? 8.845 5.740 -9.488 1.00 68.06 213 SER A CA 1
ATOM 1598 C C . SER A 1 213 ? 9.203 7.050 -10.201 1.00 68.06 213 SER A C 1
ATOM 1600 O O . SER A 1 213 ? 10.390 7.325 -10.409 1.00 68.06 213 SER A O 1
ATOM 1602 N N . PRO A 1 214 ? 8.220 7.904 -10.547 1.00 55.72 214 PRO A N 1
ATOM 1603 C CA . PRO A 1 214 ? 8.489 9.223 -11.130 1.00 55.72 214 PRO A CA 1
ATOM 1604 C C . PRO A 1 214 ? 9.424 10.100 -10.281 1.00 55.72 214 PRO A C 1
ATOM 1606 O O . PRO A 1 214 ? 10.144 10.937 -10.818 1.00 55.72 214 PRO A O 1
ATOM 1609 N N . GLY A 1 215 ? 9.443 9.892 -8.958 1.00 58.84 215 GLY A N 1
ATOM 1610 C CA . GLY A 1 215 ? 10.309 10.607 -8.017 1.00 58.84 215 GLY A CA 1
ATOM 1611 C C . GLY A 1 215 ? 11.720 10.026 -7.864 1.00 58.84 215 GLY A C 1
ATOM 1612 O O . GLY A 1 215 ? 12.538 10.617 -7.157 1.00 58.84 215 GLY A O 1
ATOM 1613 N N . GLY A 1 216 ? 12.013 8.890 -8.505 1.00 64.75 216 GLY A N 1
ATOM 1614 C CA . GLY A 1 216 ? 13.285 8.173 -8.407 1.00 64.75 216 GLY A CA 1
ATOM 1615 C C . GLY A 1 216 ? 13.118 6.671 -8.161 1.00 64.75 216 GLY A C 1
ATOM 1616 O O . GLY A 1 216 ? 12.007 6.144 -8.090 1.00 64.75 216 GLY A O 1
ATOM 1617 N N . SER A 1 217 ? 14.247 5.973 -8.032 1.00 72.88 217 SER A N 1
ATOM 1618 C CA . SER A 1 217 ? 14.273 4.541 -7.715 1.00 72.88 217 SER A CA 1
ATOM 1619 C C . SER A 1 217 ? 14.256 4.326 -6.202 1.00 72.88 217 SER A C 1
ATOM 1621 O O . SER A 1 217 ? 15.047 4.936 -5.484 1.00 72.88 217 SER A O 1
ATOM 1623 N N . LEU A 1 218 ? 13.385 3.445 -5.725 1.00 79.12 218 LEU A N 1
ATOM 1624 C CA . LEU A 1 218 ? 13.257 3.036 -4.330 1.00 79.12 218 LEU A CA 1
ATOM 1625 C C . LEU A 1 218 ? 13.719 1.585 -4.187 1.00 79.12 218 LEU A C 1
ATOM 1627 O O . LEU A 1 218 ? 13.379 0.741 -5.011 1.00 79.12 218 LEU A O 1
ATOM 1631 N N . SER A 1 219 ? 14.501 1.285 -3.153 1.00 83.19 219 SER A N 1
ATOM 1632 C CA . SER A 1 219 ? 14.906 -0.085 -2.829 1.00 83.19 219 SER A CA 1
ATOM 1633 C C . SER A 1 219 ? 13.988 -0.655 -1.754 1.00 83.19 219 SER A C 1
ATOM 1635 O O . SER A 1 219 ? 13.983 -0.163 -0.625 1.00 83.19 219 SER A O 1
ATOM 1637 N N . VAL A 1 220 ? 13.246 -1.704 -2.085 1.00 88.12 220 VAL A N 1
ATOM 1638 C CA . VAL A 1 220 ? 12.346 -2.391 -1.161 1.00 88.12 220 VAL A CA 1
ATOM 1639 C C . VAL A 1 220 ? 13.000 -3.686 -0.709 1.00 88.12 220 VAL A C 1
ATOM 1641 O O . VAL A 1 220 ? 13.324 -4.545 -1.528 1.00 88.12 220 VAL A O 1
ATOM 1644 N N . THR A 1 221 ? 13.211 -3.825 0.597 1.00 90.12 221 THR A N 1
ATOM 1645 C CA . THR A 1 221 ? 13.836 -5.019 1.188 1.00 90.12 221 THR A CA 1
ATOM 1646 C C . THR A 1 221 ? 12.879 -5.818 2.057 1.00 90.12 221 THR A C 1
ATOM 1648 O O . THR A 1 221 ? 13.228 -6.910 2.472 1.00 90.12 221 THR A O 1
ATOM 1651 N N . ARG A 1 222 ? 11.670 -5.321 2.329 1.00 93.25 222 ARG A N 1
ATOM 1652 C CA . ARG A 1 222 ? 10.753 -5.918 3.306 1.00 93.25 222 ARG A CA 1
ATOM 1653 C C . ARG A 1 222 ? 9.422 -6.294 2.682 1.00 93.25 222 ARG A C 1
ATOM 1655 O O . ARG A 1 222 ? 8.918 -5.596 1.805 1.00 93.25 222 ARG A O 1
ATOM 1662 N N . SER A 1 223 ? 8.832 -7.376 3.179 1.00 94.56 223 SER A N 1
ATOM 1663 C CA . SER A 1 223 ? 7.538 -7.875 2.717 1.00 94.56 223 SER A CA 1
ATOM 1664 C C . SER A 1 223 ? 6.727 -8.532 3.834 1.00 94.56 223 SER A C 1
ATOM 1666 O O . SER A 1 223 ? 7.268 -8.962 4.857 1.00 94.56 223 SER A O 1
ATOM 1668 N N . LEU A 1 224 ? 5.417 -8.615 3.614 1.00 93.12 224 LEU A N 1
ATOM 1669 C CA . LEU A 1 224 ? 4.482 -9.425 4.386 1.00 93.12 224 LEU A CA 1
ATOM 1670 C C . LEU A 1 224 ? 3.909 -10.511 3.482 1.00 93.12 224 LEU A C 1
ATOM 1672 O O . LEU A 1 224 ? 3.391 -10.230 2.399 1.00 93.12 224 LEU A O 1
ATOM 1676 N N . SER A 1 225 ? 3.982 -11.757 3.941 1.00 92.12 225 SER A N 1
ATOM 1677 C CA . SER A 1 225 ? 3.432 -12.908 3.230 1.00 92.12 225 SER A CA 1
ATOM 1678 C C . SER A 1 225 ? 2.090 -13.342 3.814 1.00 92.12 225 SER A C 1
ATOM 1680 O O . SER A 1 225 ? 1.788 -13.143 4.996 1.00 92.12 225 SER A O 1
ATOM 1682 N N . GLY A 1 226 ? 1.264 -13.946 2.960 1.00 89.06 226 GLY A N 1
ATOM 1683 C CA . GLY A 1 226 ? -0.007 -14.530 3.368 1.00 89.06 226 GLY A CA 1
ATOM 1684 C C . GLY A 1 226 ? -1.096 -13.509 3.705 1.00 89.06 226 GLY A C 1
ATOM 1685 O O . GLY A 1 226 ? -2.049 -13.880 4.390 1.00 89.06 226 GLY A O 1
ATOM 1686 N N . VAL A 1 227 ? -0.944 -12.247 3.297 1.00 92.50 227 VAL A N 1
ATOM 1687 C CA . VAL A 1 227 ? -1.864 -11.150 3.628 1.00 92.50 227 VAL A CA 1
ATOM 1688 C C . VAL A 1 227 ? -3.210 -11.382 2.949 1.00 92.50 227 VAL A C 1
ATOM 1690 O O . VAL A 1 227 ? -3.248 -11.624 1.742 1.00 92.50 227 VAL A O 1
ATOM 1693 N N . ASN A 1 228 ? -4.308 -11.336 3.707 1.00 92.25 228 ASN A N 1
ATOM 1694 C CA . ASN A 1 228 ? -5.651 -11.500 3.159 1.00 92.25 228 ASN A CA 1
ATOM 1695 C C . ASN A 1 228 ? -6.135 -10.165 2.592 1.00 92.25 228 ASN A C 1
ATOM 1697 O O . ASN A 1 228 ? -6.266 -9.192 3.324 1.00 92.25 228 ASN A O 1
ATOM 1701 N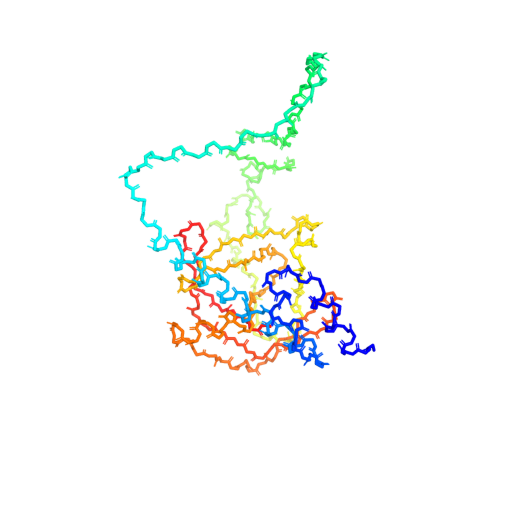 N . VAL A 1 229 ? -6.412 -10.119 1.297 1.00 93.00 229 VAL A N 1
ATOM 1702 C CA . VAL A 1 229 ? -6.923 -8.948 0.588 1.00 93.00 229 VAL A CA 1
ATOM 1703 C C . VAL A 1 229 ? -8.327 -9.269 0.097 1.00 93.00 229 VAL A C 1
ATOM 1705 O O . VAL A 1 229 ? -8.514 -10.200 -0.686 1.00 93.00 229 VAL A O 1
ATOM 1708 N N . VAL A 1 230 ? -9.324 -8.508 0.542 1.00 89.56 230 VAL A N 1
ATOM 1709 C CA . VAL A 1 230 ? -10.727 -8.715 0.171 1.00 89.56 230 VAL A CA 1
ATOM 1710 C C . VAL A 1 230 ? -11.151 -7.681 -0.859 1.00 89.56 230 VAL A C 1
ATOM 1712 O O . VAL A 1 230 ? -11.246 -6.494 -0.554 1.00 89.56 230 VAL A O 1
ATOM 1715 N N . VAL A 1 231 ? -11.470 -8.143 -2.065 1.00 88.88 231 VAL A N 1
ATOM 1716 C CA . VAL A 1 231 ? -11.954 -7.308 -3.172 1.00 88.88 231 VAL A CA 1
ATOM 1717 C C . VAL A 1 231 ? -13.315 -7.834 -3.610 1.00 88.88 231 VAL A C 1
ATOM 1719 O O . VAL A 1 231 ? -13.451 -9.020 -3.902 1.00 88.88 231 VAL A O 1
ATOM 1722 N N . GLU A 1 232 ? -14.341 -6.978 -3.607 1.00 85.38 232 GLU A N 1
ATOM 1723 C CA . GLU A 1 232 ? -15.726 -7.347 -3.967 1.00 85.38 232 GLU A CA 1
ATOM 1724 C C . GLU A 1 232 ? -16.247 -8.604 -3.234 1.00 85.38 232 GLU A C 1
ATOM 1726 O O . GLU A 1 232 ? -16.920 -9.462 -3.804 1.00 85.38 232 GLU A O 1
ATOM 1731 N N . GLY A 1 233 ? -15.893 -8.749 -1.952 1.00 81.31 233 GLY A N 1
ATOM 1732 C CA . GLY A 1 233 ? -16.286 -9.897 -1.127 1.00 81.31 233 GLY A CA 1
ATOM 1733 C C . GLY A 1 233 ? -15.501 -11.186 -1.395 1.00 81.31 233 GLY A C 1
ATOM 1734 O O . GLY A 1 233 ? -15.794 -12.212 -0.785 1.00 81.31 233 GLY A O 1
ATOM 1735 N N . ARG A 1 234 ? -14.493 -11.158 -2.273 1.00 87.12 234 ARG A N 1
ATOM 1736 C CA . ARG A 1 234 ? -13.587 -12.285 -2.523 1.00 87.12 234 ARG A CA 1
ATOM 1737 C C . ARG A 1 234 ? -12.273 -12.077 -1.789 1.00 87.12 234 ARG A C 1
ATOM 1739 O O . ARG A 1 234 ? -11.613 -11.064 -1.993 1.00 87.12 234 ARG A O 1
ATOM 1746 N N . SER A 1 235 ? -11.880 -13.055 -0.980 1.00 90.94 235 SER A N 1
ATOM 1747 C CA . SER A 1 235 ? -10.578 -13.068 -0.313 1.00 90.94 235 SER A CA 1
ATOM 1748 C C . SER A 1 235 ? -9.493 -13.632 -1.225 1.00 90.94 235 SER A C 1
ATOM 1750 O O . SER A 1 235 ? -9.642 -14.709 -1.802 1.00 90.94 235 SER A O 1
ATOM 1752 N N . LEU A 1 236 ? -8.382 -12.913 -1.305 1.00 91.69 236 LEU A N 1
ATOM 1753 C CA . LEU A 1 236 ? -7.153 -13.295 -1.982 1.00 91.69 236 LEU A CA 1
ATOM 1754 C C . LEU A 1 236 ? -6.025 -13.323 -0.957 1.00 91.69 236 LEU A C 1
ATOM 1756 O O . LEU A 1 236 ? -5.997 -12.509 -0.042 1.00 91.69 236 LEU A O 1
ATOM 1760 N N . VAL A 1 237 ? -5.084 -14.245 -1.113 1.00 91.69 237 VAL A N 1
ATOM 1761 C CA . VAL A 1 237 ? -3.882 -14.290 -0.278 1.00 91.69 237 VAL A CA 1
ATOM 1762 C C . VAL A 1 237 ? -2.720 -13.762 -1.106 1.00 91.69 237 VAL A C 1
ATOM 1764 O O . VAL A 1 237 ? -2.429 -14.307 -2.171 1.00 91.69 237 VAL A O 1
ATOM 1767 N N . ALA A 1 238 ? -2.077 -12.700 -0.633 1.00 90.06 238 ALA A N 1
ATOM 1768 C CA . ALA A 1 238 ? -1.047 -11.985 -1.372 1.00 90.06 238 ALA A CA 1
ATOM 1769 C C . ALA A 1 238 ? 0.277 -11.901 -0.601 1.00 90.06 238 ALA A C 1
ATOM 1771 O O . ALA A 1 238 ? 0.324 -11.916 0.633 1.00 90.06 238 ALA A O 1
ATOM 1772 N N . LEU A 1 239 ? 1.362 -11.794 -1.366 1.00 89.81 239 LEU A N 1
ATOM 1773 C CA . LEU A 1 239 ? 2.622 -11.223 -0.908 1.00 89.81 239 LEU A CA 1
ATOM 1774 C C . LEU A 1 239 ? 2.558 -9.724 -1.202 1.00 89.81 239 LEU A C 1
ATOM 1776 O O . LEU A 1 239 ? 2.305 -9.340 -2.344 1.00 89.81 239 LEU A O 1
ATOM 1780 N N . VAL A 1 240 ? 2.777 -8.895 -0.188 1.00 93.12 240 VAL A N 1
ATOM 1781 C CA . VAL A 1 240 ? 2.807 -7.436 -0.335 1.00 93.12 240 VAL A CA 1
ATOM 1782 C C . VAL A 1 240 ? 4.142 -6.903 0.159 1.00 93.12 240 VAL A C 1
ATOM 1784 O O . VAL A 1 240 ? 4.658 -7.347 1.187 1.00 93.12 240 VAL A O 1
ATOM 1787 N N . HIS A 1 241 ? 4.721 -5.961 -0.575 1.00 93.38 241 HIS A N 1
ATOM 1788 C CA . HIS A 1 241 ? 6.008 -5.364 -0.228 1.00 93.38 241 HIS A CA 1
ATOM 1789 C C . HIS A 1 241 ? 5.812 -4.043 0.509 1.00 93.38 241 HIS A C 1
ATOM 1791 O O . HIS A 1 241 ? 4.832 -3.337 0.281 1.00 93.38 241 HIS A O 1
ATOM 1797 N N . ILE A 1 242 ? 6.731 -3.715 1.411 1.00 90.94 242 ILE A N 1
ATOM 1798 C CA . ILE A 1 242 ? 6.610 -2.539 2.276 1.00 90.94 242 ILE A CA 1
ATOM 1799 C C . ILE A 1 242 ? 7.394 -1.378 1.662 1.00 90.94 242 ILE A C 1
ATOM 1801 O O . ILE A 1 242 ? 8.605 -1.496 1.465 1.00 90.94 242 ILE A O 1
ATOM 1805 N N . LEU A 1 243 ? 6.696 -0.275 1.384 1.00 83.38 243 LEU A N 1
ATOM 1806 C CA . LEU A 1 243 ? 7.222 0.940 0.754 1.00 83.38 243 LEU A CA 1
ATOM 1807 C C . LEU A 1 243 ? 7.136 2.157 1.685 1.00 83.38 243 LEU A C 1
ATOM 1809 O O . LEU A 1 243 ? 6.112 2.303 2.399 1.00 83.38 243 LEU A O 1
#

Secondary structure (DSSP, 8-state):
--HHHHHHHHHHHS-HHHHHHHTTS--SSHHHHHHHHHHHHHHHHHHHHHHHHH-PPPP-------------------PPP----------PPBPTTTSSB-SSS--TTTTTB-TTT--BT--TTS-SSPP------S----PPEE-----HHHHTT-TTEEEEEEEETTEEEEEEEETT-SS-EE-HHHHHHHHHHH----EEEEEEEEEEETTEEEEEEEEEEEEEEEETTEEEEEEEEE-

Sequence (243 aa):
VDERRRAAKFVYGLSGAIRGRIASQDHQTMASAVRAACLQEIELVRFQEERKSTQKPYPGSSSSQDRKRKQKPTAVAPPAQRQAVVPVAPQHPVCPQCGRRHGGSECFRASGKCFNCGEAGHLSRDCPKPKTQPAVSAGRASRPARVFAVTSEEAQAADNVTEGTILIDGFQARVLFDSGATDSFISVCFAETLCNQSGRVVSELSIPLSVVSPGGSLSVTRSLSGVNVVVEGRSLVALVHIL

Foldseek 3Di:
DQQQVVLLVVLVPDDPQLSVVCVPPRDRHNVSSVVSSLVSVVVVVVVVVVVVVPPDDDPDDDDDDDDDDDDDDDDDDDDDDDDPPDPDDPPQDQDPQPRHGDPDPDDCSVQCAEPQPRDHDHYVVPDPDPRPPPPPPPDPDADAFEDAPDDPVVQVVDPQWDWDWWAKLRDIDTDIGGPSTPAAADEPVVVVVCCVPVVWDKDFDPDWHWYQYPVGTDTFGIWTFQIWIADPNDTDGHIYTYD

Organism: NCBI:txid1678845

InterPro domains:
  IPR001878 Zinc finger, CCHC-type [PF00098] (112-129)
  IPR001878 Zinc finger, CCHC-type [PS50158] (113-129)
  IPR001878 Zinc finger, CCHC-type [SM00343] (113-129)
  IPR001969 Aspartic peptidase, active site [PS00141] (175-186)
  IPR021109 Aspartic peptidase domain superfamily [SSF50630] (157-234)
  IPR032567 RTL1-related [PTHR15503] (8-223)
  IPR036875 Zinc finger, CCHC-type superfamily [SSF57756] (100-133)

Radius of gyration: 26.84 Å; chains: 1; bounding box: 56×72×59 Å

pLDDT: mean 70.59, std 18.53, range [31.94, 94.56]